Protein AF-A0A6G0XJC6-F1 (afdb_monomer)

Radius of gyration: 29.3 Å; Cα contacts (8 Å, |Δi|>4): 357; chains: 1; bounding box: 67×57×89 Å

Organism: NCBI:txid100861

Secondary structure (DSSP, 8-state):
-HHHHHHHHHHHHHHTT-HHHHHHSS-SSGGG--HHHHHHHHHHHHHTT-HHHHHHHHHH--TTT--HHHHHHHHHHHHHHHHTS----HHHHHHHHHHHTT-HHHHHHHHHHHHTTT--HHHHHHHHHHHHHTT-HHHHHHHHHHTT-HHHHHHHHHHHHHTS-SS--PPPHHHHHHHHHHHHHS-HHHHHHHHHHHHHHHHHHHHTTGGG--HHHHHHHHHHHHHTT-HHHHHHT--SSGGG--GGGHHHHHHHHHHTT-HHHHHHHS-HHHHTSHHHHHHHHHHHHHHS-S-HHHHHHHHHHHHHH-TT-PPPHHHHHHHTSHHHHHHHHHH-TTS-HHHHTT-HHHHHHHHHHSPPPPPP-

Structure (mmCIF, N/CA/C/O backbone):
data_AF-A0A6G0XJC6-F1
#
_entry.id   AF-A0A6G0XJC6-F1
#
loop_
_atom_site.group_PDB
_atom_site.id
_atom_site.type_symbol
_atom_site.label_atom_id
_atom_site.label_alt_id
_atom_site.label_comp_id
_atom_site.label_asym_id
_atom_site.label_entity_id
_atom_site.label_seq_id
_atom_site.pdbx_PDB_ins_code
_atom_site.Cartn_x
_atom_site.Cartn_y
_atom_site.Cartn_z
_atom_site.occupancy
_atom_site.B_iso_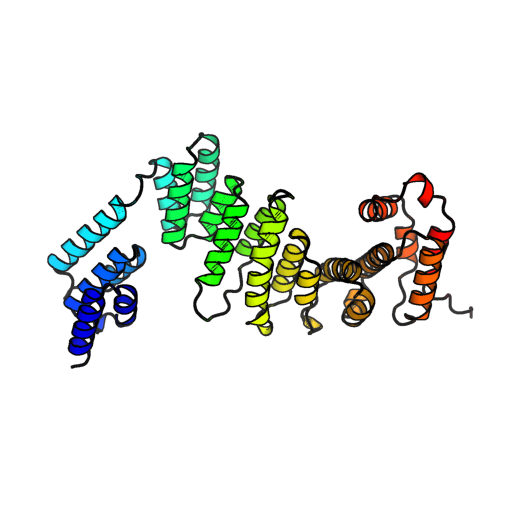or_equiv
_atom_site.auth_seq_id
_atom_site.auth_comp_id
_atom_site.auth_asym_id
_atom_site.auth_atom_id
_atom_site.pdbx_PDB_model_num
ATOM 1 N N . MET A 1 1 ? 22.822 -34.581 -29.127 1.00 47.88 1 MET A N 1
ATOM 2 C CA . MET A 1 1 ? 21.493 -34.876 -29.719 1.00 47.88 1 MET A CA 1
ATOM 3 C C . MET A 1 1 ? 20.376 -33.979 -29.163 1.00 47.88 1 MET A C 1
ATOM 5 O O . MET A 1 1 ? 19.501 -33.598 -29.925 1.00 47.88 1 MET A O 1
ATOM 9 N N . PHE A 1 2 ? 20.400 -33.594 -27.878 1.00 56.50 2 PHE A N 1
ATOM 10 C CA . PHE A 1 2 ? 19.395 -32.687 -27.290 1.00 56.50 2 PHE A CA 1
ATOM 11 C C . PHE A 1 2 ? 19.538 -31.209 -27.710 1.00 56.50 2 PHE A C 1
ATOM 13 O O . PHE A 1 2 ? 18.530 -30.554 -27.962 1.00 56.50 2 PHE A O 1
ATOM 20 N N . ALA A 1 3 ? 20.766 -30.698 -27.858 1.00 58.97 3 ALA A N 1
ATOM 21 C CA . ALA A 1 3 ? 21.016 -29.304 -28.249 1.00 58.97 3 ALA A CA 1
ATOM 22 C C . ALA A 1 3 ? 20.531 -28.965 -29.675 1.00 58.97 3 ALA A C 1
ATOM 24 O O . ALA A 1 3 ? 19.956 -27.905 -29.890 1.00 58.97 3 ALA A O 1
ATOM 25 N N . SER A 1 4 ? 20.673 -29.888 -30.637 1.00 60.28 4 SER A N 1
ATOM 26 C CA . SER A 1 4 ? 20.222 -29.679 -32.023 1.00 60.28 4 SER A CA 1
ATOM 27 C C . SER A 1 4 ? 18.696 -29.662 -32.162 1.00 60.28 4 SER A C 1
ATOM 29 O O . SER A 1 4 ? 18.163 -28.888 -32.947 1.00 60.28 4 SER A O 1
ATOM 31 N N . ARG A 1 5 ? 17.978 -30.468 -31.365 1.00 67.94 5 ARG A N 1
ATOM 32 C CA . ARG A 1 5 ? 16.504 -30.453 -31.325 1.00 67.94 5 ARG A CA 1
ATOM 33 C C . ARG A 1 5 ? 15.959 -29.178 -30.677 1.00 67.94 5 ARG A C 1
ATOM 35 O O . ARG A 1 5 ? 14.969 -28.644 -31.157 1.00 67.94 5 ARG A O 1
ATOM 42 N N . ARG A 1 6 ? 16.611 -28.670 -29.622 1.00 70.88 6 ARG A N 1
ATOM 43 C CA . ARG A 1 6 ? 16.241 -27.387 -28.995 1.00 70.88 6 ARG A CA 1
ATOM 44 C C . ARG A 1 6 ? 16.496 -26.195 -29.913 1.00 70.88 6 ARG A C 1
ATOM 46 O O . ARG A 1 6 ? 15.623 -25.348 -30.013 1.00 70.88 6 ARG A O 1
ATOM 53 N N . ALA A 1 7 ? 17.630 -26.156 -30.613 1.00 68.06 7 ALA A N 1
ATOM 54 C CA . ALA A 1 7 ? 17.910 -25.103 -31.590 1.00 68.06 7 ALA A CA 1
ATOM 55 C C . ALA A 1 7 ? 16.843 -25.057 -32.702 1.00 68.06 7 ALA A C 1
ATOM 57 O O . ALA A 1 7 ? 16.297 -23.995 -32.973 1.00 68.06 7 ALA A O 1
ATOM 58 N N . ALA A 1 8 ? 16.463 -26.217 -33.253 1.00 71.06 8 ALA A N 1
ATOM 59 C CA . ALA A 1 8 ? 15.393 -26.307 -34.249 1.00 71.06 8 ALA A CA 1
ATOM 60 C C . ALA A 1 8 ? 14.020 -25.860 -33.703 1.00 71.06 8 ALA A C 1
ATOM 62 O O . ALA A 1 8 ? 13.257 -25.200 -34.403 1.00 71.06 8 ALA A O 1
ATOM 63 N N . LEU A 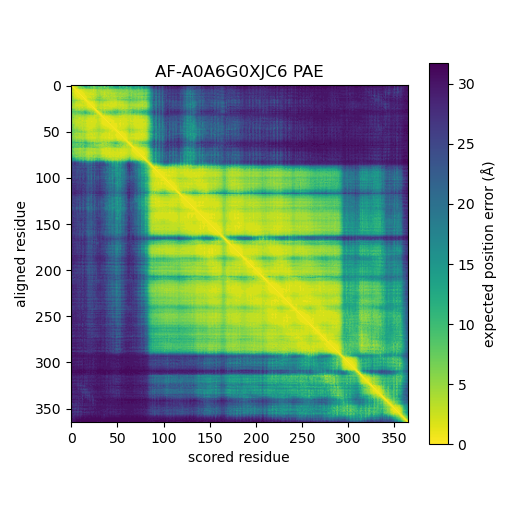1 9 ? 13.702 -26.180 -32.441 1.00 72.94 9 LEU A N 1
ATOM 64 C CA . LEU A 1 9 ? 12.482 -25.694 -31.782 1.00 72.94 9 LEU A CA 1
ATOM 65 C C . LEU A 1 9 ? 12.501 -24.173 -31.579 1.00 72.94 9 LEU A C 1
ATOM 67 O O . LEU A 1 9 ? 11.486 -23.525 -31.796 1.00 72.94 9 LEU A O 1
ATOM 71 N N . MET A 1 10 ? 13.646 -23.595 -31.211 1.00 76.94 10 MET A N 1
ATOM 72 C CA . MET A 1 10 ? 13.797 -22.143 -31.077 1.00 76.94 10 MET A CA 1
ATOM 73 C C . MET A 1 10 ? 13.644 -21.422 -32.423 1.00 76.94 10 MET A C 1
ATOM 75 O O . MET A 1 10 ? 13.021 -20.367 -32.476 1.00 76.94 10 MET A O 1
ATOM 79 N N . GLU A 1 11 ? 14.162 -21.992 -33.513 1.00 70.38 11 GLU A N 1
ATOM 80 C CA . GLU A 1 11 ? 13.952 -21.466 -34.869 1.00 70.38 11 GLU A CA 1
ATOM 81 C C . GLU A 1 11 ? 12.475 -21.513 -35.280 1.00 70.38 11 GLU A C 1
ATOM 83 O O . GLU A 1 11 ? 11.963 -20.530 -35.812 1.00 70.38 11 GLU A O 1
ATOM 88 N N . LEU A 1 12 ? 11.763 -22.602 -34.964 1.00 71.44 12 LEU A N 1
ATOM 89 C CA . LEU A 1 12 ? 10.315 -22.692 -35.179 1.00 71.44 12 LEU A CA 1
ATOM 90 C C . LEU A 1 12 ? 9.547 -21.650 -34.357 1.00 71.44 12 LEU A C 1
ATOM 92 O O . LEU A 1 12 ? 8.650 -21.011 -34.896 1.00 71.44 12 LEU A O 1
ATOM 96 N N . CYS A 1 13 ? 9.909 -21.444 -33.086 1.00 71.06 13 CYS A N 1
ATOM 97 C CA . CYS A 1 13 ? 9.303 -20.417 -32.233 1.00 71.06 13 CYS A CA 1
ATOM 98 C C . CYS A 1 13 ? 9.559 -18.993 -32.755 1.00 71.06 13 CYS A C 1
ATOM 100 O O . CYS A 1 13 ? 8.658 -18.158 -32.699 1.00 71.06 13 CYS A O 1
ATOM 102 N N . ASN A 1 14 ? 10.747 -18.725 -33.308 1.00 67.94 14 ASN A N 1
ATOM 103 C CA . ASN A 1 14 ? 11.036 -17.465 -33.997 1.00 67.94 14 ASN A CA 1
ATOM 104 C C . ASN A 1 14 ? 10.196 -17.305 -35.274 1.00 67.94 14 ASN A C 1
ATOM 106 O O . ASN A 1 14 ? 9.707 -16.216 -35.536 1.00 67.94 14 ASN A O 1
ATOM 110 N N . ALA A 1 15 ? 9.987 -18.375 -36.050 1.00 71.62 15 ALA A N 1
ATOM 111 C CA . ALA A 1 15 ? 9.210 -18.326 -37.293 1.00 71.62 15 ALA A CA 1
ATOM 112 C C . ALA A 1 15 ? 7.703 -18.068 -37.085 1.00 71.62 15 ALA A C 1
ATOM 114 O O . ALA A 1 15 ? 7.022 -17.664 -38.024 1.00 71.62 15 ALA A O 1
ATOM 115 N N . ILE A 1 16 ? 7.183 -18.309 -35.877 1.00 75.00 16 ILE A N 1
ATOM 116 C CA . ILE A 1 16 ? 5.786 -18.036 -35.495 1.00 75.00 16 ILE A CA 1
ATOM 117 C C . ILE A 1 16 ? 5.639 -16.782 -34.614 1.00 75.00 16 ILE A C 1
ATOM 119 O O . ILE A 1 16 ? 4.611 -16.633 -33.956 1.00 75.00 16 ILE A O 1
ATOM 123 N N . ASP A 1 17 ? 6.662 -15.920 -34.557 1.00 73.31 17 ASP A N 1
ATOM 124 C CA . ASP A 1 17 ? 6.694 -14.692 -33.746 1.00 73.31 17 ASP A CA 1
ATOM 125 C C . ASP A 1 17 ? 6.375 -14.914 -32.252 1.00 73.31 17 ASP A C 1
ATOM 127 O O . ASP A 1 17 ? 5.654 -14.145 -31.613 1.00 73.31 17 ASP A O 1
ATOM 131 N N . ARG A 1 18 ? 6.940 -15.971 -31.652 1.00 72.12 18 ARG A N 1
ATOM 132 C CA . ARG A 1 18 ? 6.828 -16.264 -30.209 1.00 72.12 18 ARG A CA 1
ATOM 133 C C . ARG A 1 18 ? 8.178 -16.176 -29.489 1.00 72.12 18 ARG A C 1
ATOM 135 O O . ARG A 1 18 ? 8.714 -17.199 -29.048 1.00 72.12 18 ARG A O 1
ATOM 142 N N . PRO A 1 19 ? 8.755 -14.965 -29.350 1.00 78.38 19 PRO A N 1
ATOM 143 C CA . PRO A 1 19 ? 10.061 -14.766 -28.717 1.00 78.38 19 PRO A CA 1
ATOM 144 C C . PRO A 1 19 ? 10.062 -15.079 -27.209 1.00 78.38 19 PRO A C 1
ATOM 146 O O . PRO A 1 19 ? 11.109 -15.358 -26.630 1.00 78.38 19 PRO A O 1
ATOM 149 N N . ASP A 1 20 ? 8.898 -15.086 -26.559 1.00 69.88 20 ASP A N 1
ATOM 150 C CA . ASP A 1 20 ? 8.720 -15.516 -25.169 1.00 69.88 20 ASP A CA 1
ATOM 151 C C . ASP A 1 20 ? 9.134 -16.981 -24.971 1.00 69.88 20 ASP A C 1
ATOM 153 O O . ASP A 1 20 ? 9.969 -17.282 -24.115 1.00 69.88 20 ASP A O 1
ATOM 157 N N . LEU A 1 21 ? 8.653 -17.869 -25.845 1.00 74.56 21 LEU A N 1
ATOM 158 C CA . LEU A 1 21 ? 8.953 -19.303 -25.805 1.00 74.56 21 LEU A CA 1
ATOM 159 C C . LEU A 1 21 ? 10.424 -19.594 -26.122 1.00 74.56 21 LEU A C 1
ATOM 161 O O . LEU A 1 21 ? 11.020 -20.521 -25.576 1.00 74.56 21 LEU A O 1
ATOM 165 N N . VAL A 1 22 ? 11.046 -18.773 -26.970 1.00 82.50 22 VAL A N 1
ATOM 166 C CA . VAL A 1 22 ? 12.475 -18.886 -27.296 1.00 82.50 22 VAL A CA 1
ATOM 167 C C . VAL A 1 22 ? 13.339 -18.668 -26.051 1.00 82.50 22 VAL A C 1
ATOM 169 O O . VAL A 1 22 ? 14.309 -19.399 -25.843 1.00 82.50 22 VAL A O 1
ATOM 172 N N . LEU A 1 23 ? 12.980 -17.708 -25.191 1.00 79.62 23 LEU A N 1
ATOM 173 C CA . LEU A 1 23 ? 13.706 -17.454 -23.943 1.00 79.62 23 LEU A CA 1
ATOM 174 C C . LEU A 1 23 ? 13.500 -18.556 -22.895 1.00 79.62 23 LEU A C 1
ATOM 176 O O . LEU A 1 23 ? 14.425 -18.817 -22.124 1.00 79.62 23 LEU A O 1
ATOM 180 N N . GLU A 1 24 ? 12.336 -19.210 -22.875 1.00 79.50 24 GLU A N 1
ATOM 181 C CA . GLU A 1 24 ? 12.050 -20.356 -21.995 1.00 79.50 24 GLU A CA 1
ATOM 182 C C . GLU A 1 24 ? 12.795 -21.628 -22.419 1.00 79.50 24 GLU A C 1
ATOM 184 O O . GLU A 1 24 ? 13.226 -22.419 -21.580 1.00 79.50 24 GLU A O 1
ATOM 189 N N . LEU A 1 25 ? 12.994 -21.812 -23.726 1.00 80.25 25 LEU A N 1
ATOM 190 C CA . LEU A 1 25 ? 13.746 -22.935 -24.291 1.00 80.25 25 LEU A CA 1
ATOM 191 C C . LEU A 1 25 ? 15.266 -22.797 -24.114 1.00 80.25 25 LEU A C 1
ATOM 193 O O . LEU A 1 25 ? 16.001 -23.775 -24.317 1.00 80.25 25 LEU A O 1
ATOM 197 N N . LEU A 1 26 ? 15.745 -21.608 -23.730 1.00 81.38 26 LEU A N 1
ATOM 198 C CA . LEU A 1 26 ? 17.158 -21.347 -23.485 1.00 81.38 26 LEU A CA 1
ATOM 199 C C . LEU A 1 26 ? 17.622 -22.092 -22.212 1.00 81.38 26 LEU A C 1
ATOM 201 O O . LEU A 1 26 ? 17.083 -21.855 -21.129 1.00 81.38 26 LEU A O 1
ATOM 205 N N . PRO A 1 27 ? 18.633 -22.981 -22.290 1.00 77.75 27 PRO A N 1
ATOM 206 C CA . PRO A 1 27 ? 19.101 -23.732 -21.130 1.00 77.75 27 PRO A CA 1
ATOM 207 C C . PRO A 1 27 ? 19.607 -22.808 -20.022 1.00 77.75 27 PRO A C 1
ATOM 209 O O . PRO A 1 27 ? 20.349 -21.864 -20.284 1.00 77.75 27 PRO A O 1
ATOM 212 N N . SER A 1 28 ? 19.288 -23.126 -18.768 1.00 73.62 28 SER A N 1
ATOM 213 C CA . SER A 1 28 ? 19.764 -22.358 -17.610 1.00 73.62 28 SER A CA 1
ATOM 214 C C . SER A 1 28 ? 21.287 -22.436 -17.421 1.00 73.62 28 SER A C 1
ATOM 216 O O . SER A 1 28 ? 21.870 -21.545 -16.810 1.00 73.62 28 SER A O 1
ATOM 218 N N . ALA A 1 29 ? 21.930 -23.488 -17.945 1.00 72.44 29 ALA A N 1
ATOM 219 C CA . ALA A 1 29 ? 23.376 -23.684 -17.908 1.00 72.44 29 ALA A CA 1
ATOM 220 C C . ALA A 1 29 ? 24.032 -23.236 -19.236 1.00 72.44 29 ALA A C 1
ATOM 222 O O . ALA A 1 29 ? 23.753 -23.840 -20.276 1.00 72.44 29 ALA A O 1
ATOM 223 N N . PRO A 1 30 ? 24.947 -22.244 -19.224 1.00 67.00 30 PRO A N 1
ATOM 224 C CA . PRO A 1 30 ? 25.598 -21.724 -20.438 1.00 67.00 30 PRO A CA 1
ATOM 225 C C . PRO A 1 30 ? 26.510 -22.725 -21.160 1.00 67.00 30 PRO A C 1
ATOM 227 O O . PRO A 1 30 ? 26.826 -22.556 -22.334 1.00 67.00 30 PRO A O 1
ATOM 230 N N . ILE A 1 31 ? 26.937 -23.783 -20.463 1.00 66.94 31 ILE A N 1
ATOM 231 C CA . ILE A 1 31 ? 27.793 -24.852 -21.004 1.00 66.94 31 ILE A CA 1
ATOM 232 C C . ILE A 1 31 ? 27.087 -25.627 -22.131 1.00 66.94 31 ILE A C 1
ATOM 234 O O . ILE A 1 31 ? 27.753 -26.143 -23.026 1.00 66.94 31 ILE A O 1
ATOM 238 N N . ASP A 1 32 ? 25.751 -25.652 -22.129 1.00 73.31 32 ASP A N 1
ATOM 239 C CA . ASP A 1 32 ? 24.940 -26.368 -23.119 1.00 73.31 32 ASP A CA 1
ATOM 240 C C . ASP A 1 32 ? 24.557 -25.505 -24.331 1.00 73.31 32 ASP A C 1
ATOM 242 O O . ASP A 1 32 ? 23.768 -25.928 -25.184 1.00 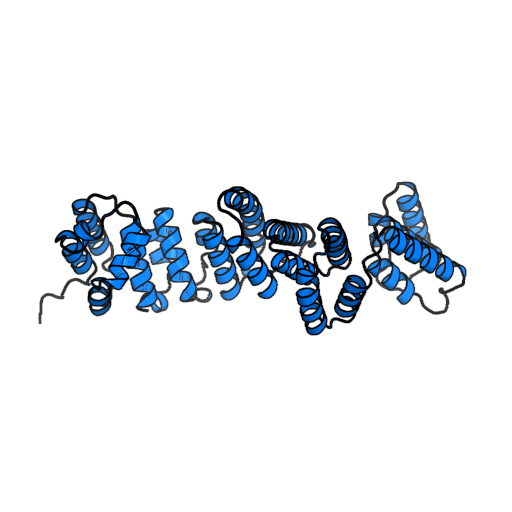73.31 32 ASP A O 1
ATOM 246 N N . TRP A 1 33 ? 25.053 -24.268 -24.400 1.00 81.31 33 TRP A N 1
ATOM 247 C CA . TRP A 1 33 ? 24.650 -23.326 -25.433 1.00 81.31 33 TRP A CA 1
ATOM 248 C C . TRP A 1 33 ? 25.387 -23.586 -26.740 1.00 81.31 33 TRP A C 1
ATOM 250 O O . TRP A 1 33 ? 26.589 -23.844 -26.785 1.00 81.31 33 TRP A O 1
ATOM 260 N N . THR A 1 34 ? 24.644 -23.470 -27.835 1.00 83.50 34 THR A N 1
ATOM 261 C CA . THR A 1 34 ? 25.203 -23.436 -29.186 1.00 83.50 34 THR A CA 1
ATOM 262 C C . THR A 1 34 ? 25.054 -22.030 -29.754 1.00 83.50 34 THR A C 1
ATOM 264 O O . THR A 1 34 ? 24.178 -21.273 -29.331 1.00 83.50 34 THR A O 1
ATOM 267 N N . LYS A 1 35 ? 25.891 -21.668 -30.731 1.00 81.94 35 LYS A N 1
ATOM 268 C CA . LYS A 1 35 ? 25.842 -20.348 -31.379 1.00 81.94 35 LYS A CA 1
ATOM 269 C C . LYS A 1 35 ? 24.442 -19.988 -31.926 1.00 81.94 35 LYS A C 1
ATOM 271 O O . LYS A 1 35 ? 23.987 -18.884 -31.634 1.00 81.94 35 LYS A O 1
ATOM 276 N N . PRO A 1 36 ? 23.706 -20.891 -32.609 1.00 83.94 36 PRO A N 1
ATOM 277 C CA . PRO A 1 36 ? 22.334 -20.608 -33.044 1.00 83.94 36 PRO A CA 1
ATOM 278 C C . PRO A 1 36 ? 21.373 -20.326 -31.885 1.00 83.94 36 PRO A C 1
ATOM 280 O O . PRO A 1 36 ? 20.549 -19.424 -31.976 1.00 83.94 36 PRO A O 1
ATOM 283 N N . MET A 1 37 ? 21.507 -21.042 -30.764 1.00 84.56 37 MET A N 1
ATOM 284 C CA . MET A 1 37 ? 20.668 -20.817 -29.580 1.00 84.56 37 MET A CA 1
ATOM 285 C C . MET A 1 37 ? 20.959 -19.462 -28.930 1.00 84.56 37 MET A C 1
ATOM 287 O O . MET A 1 37 ? 20.036 -18.770 -28.516 1.00 84.56 37 MET A O 1
ATOM 291 N N . ALA A 1 38 ? 22.231 -19.064 -28.870 1.00 84.50 38 ALA A N 1
ATOM 292 C CA . ALA A 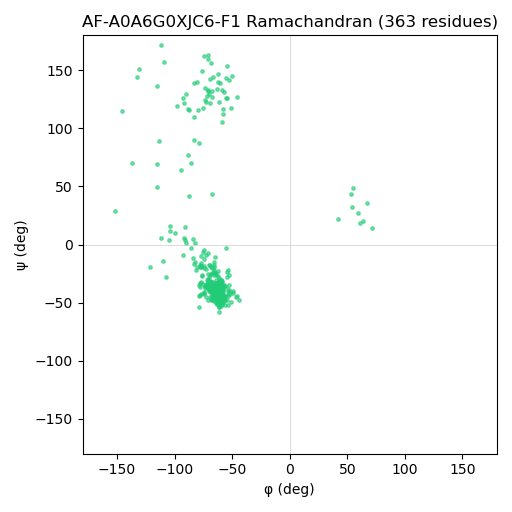1 38 ? 22.625 -17.759 -28.352 1.00 84.50 38 ALA A CA 1
ATOM 293 C C . ALA A 1 38 ? 22.071 -16.617 -29.217 1.00 84.50 38 ALA A C 1
ATOM 295 O O . ALA A 1 38 ? 21.483 -15.684 -28.679 1.00 84.50 38 ALA A O 1
ATOM 296 N N . LEU A 1 39 ? 22.193 -16.719 -30.546 1.00 85.81 39 LEU A N 1
ATOM 297 C CA . LEU A 1 39 ? 21.624 -15.749 -31.488 1.00 85.81 39 LEU A CA 1
ATOM 298 C C . LEU A 1 39 ? 20.096 -15.695 -31.393 1.00 85.81 39 LEU A C 1
ATOM 300 O O . LEU A 1 39 ? 19.536 -14.616 -31.248 1.00 85.81 39 LEU A O 1
ATOM 304 N N . ALA A 1 40 ? 19.417 -16.844 -31.369 1.00 84.44 40 ALA A N 1
ATOM 305 C CA . ALA A 1 40 ? 17.968 -16.896 -31.195 1.00 84.44 40 ALA A CA 1
ATOM 306 C C . ALA A 1 40 ? 17.520 -16.277 -29.858 1.00 84.44 40 ALA A C 1
ATOM 308 O O . ALA A 1 40 ? 16.551 -15.525 -29.828 1.00 84.44 40 ALA A O 1
ATOM 309 N N . GLY A 1 41 ? 18.248 -16.534 -28.766 1.00 85.75 41 GLY A N 1
ATOM 310 C CA . GLY A 1 41 ? 17.992 -15.923 -27.463 1.00 85.75 41 GLY A CA 1
ATOM 311 C C . GLY A 1 41 ? 18.227 -14.409 -27.445 1.00 85.75 41 GLY A C 1
ATOM 312 O O . GLY A 1 41 ? 17.436 -13.683 -26.847 1.00 85.75 41 GLY A O 1
ATOM 313 N N . MET A 1 42 ? 19.277 -13.918 -28.114 1.00 85.44 42 MET A N 1
ATOM 314 C CA . MET A 1 42 ? 19.550 -12.481 -28.245 1.00 85.44 42 MET A CA 1
ATOM 315 C C . MET A 1 42 ? 18.486 -11.781 -29.097 1.00 85.44 42 MET A C 1
ATOM 317 O O . MET A 1 42 ? 17.966 -10.752 -28.670 1.00 85.44 42 MET A O 1
ATOM 321 N N . ASN A 1 43 ? 18.089 -12.373 -30.227 1.00 86.12 43 ASN A N 1
ATOM 322 C CA . ASN A 1 43 ? 17.011 -11.866 -31.080 1.00 86.12 43 ASN A CA 1
ATOM 323 C C . ASN A 1 43 ? 15.684 -11.807 -30.316 1.00 86.12 43 ASN A C 1
ATOM 325 O O . ASN A 1 43 ? 14.991 -10.795 -30.353 1.00 86.12 43 ASN A O 1
ATOM 329 N N . ALA A 1 44 ? 15.351 -12.862 -29.569 1.00 83.88 44 ALA A N 1
ATOM 330 C CA . ALA A 1 44 ? 14.145 -12.913 -28.753 1.00 83.88 44 ALA A CA 1
ATOM 331 C C . ALA A 1 44 ? 14.168 -11.889 -27.607 1.00 83.88 44 ALA A C 1
ATOM 333 O O . ALA A 1 44 ? 13.167 -11.223 -27.345 1.00 83.88 44 ALA A O 1
ATOM 334 N N . ALA A 1 45 ? 15.315 -11.714 -26.941 1.00 81.56 45 ALA A N 1
ATOM 335 C CA . ALA A 1 45 ? 15.486 -10.678 -25.926 1.00 81.56 45 ALA A CA 1
ATOM 336 C C . ALA A 1 45 ? 15.338 -9.269 -26.520 1.00 81.56 45 ALA A C 1
ATOM 338 O O . ALA A 1 45 ? 14.713 -8.416 -25.892 1.00 81.56 45 ALA A O 1
ATOM 339 N N . ALA A 1 46 ? 15.865 -9.036 -27.725 1.00 81.69 46 ALA A N 1
ATOM 340 C CA . ALA A 1 46 ? 15.742 -7.771 -28.438 1.00 81.69 46 ALA A CA 1
ATOM 341 C C . ALA A 1 46 ? 14.299 -7.490 -28.881 1.00 81.69 46 ALA A C 1
ATOM 343 O O . ALA A 1 46 ? 13.781 -6.412 -28.606 1.00 81.69 46 ALA A O 1
ATOM 344 N N . ALA A 1 47 ? 13.621 -8.475 -29.474 1.00 79.19 47 ALA A N 1
ATOM 345 C CA . ALA A 1 47 ? 12.219 -8.370 -29.881 1.00 79.19 47 ALA A CA 1
ATOM 346 C C . ALA A 1 47 ? 11.279 -8.078 -28.696 1.00 79.19 47 ALA A C 1
ATOM 348 O O . ALA A 1 47 ? 10.284 -7.378 -28.849 1.00 79.19 47 ALA A O 1
ATOM 349 N N . LEU A 1 48 ? 11.616 -8.578 -27.502 1.00 75.06 48 LEU A N 1
ATOM 350 C CA . LEU A 1 48 ? 10.867 -8.346 -26.263 1.00 75.06 48 LEU A CA 1
ATOM 351 C C . LEU A 1 48 ? 11.318 -7.109 -25.468 1.00 75.06 48 LEU A C 1
ATOM 353 O O . LEU A 1 48 ? 10.809 -6.886 -24.370 1.00 75.06 48 LEU A O 1
ATOM 357 N N . GLY A 1 49 ? 12.300 -6.339 -25.942 1.00 72.25 49 GLY A N 1
ATOM 358 C CA . GLY A 1 49 ? 12.793 -5.163 -25.217 1.00 72.25 49 GLY A CA 1
ATOM 359 C C . GLY A 1 49 ? 13.612 -5.464 -23.949 1.00 72.25 49 GLY A C 1
ATOM 360 O O . GLY A 1 49 ? 13.840 -4.574 -23.132 1.00 72.25 49 GLY A O 1
ATOM 361 N N . LYS A 1 50 ? 14.066 -6.706 -23.735 1.00 77.75 50 LYS A N 1
ATOM 362 C CA . LYS A 1 50 ? 14.712 -7.156 -22.487 1.00 77.75 50 LYS A CA 1
ATOM 363 C C . LYS A 1 50 ? 16.230 -6.932 -22.503 1.00 77.75 50 LYS A C 1
ATOM 365 O O . LYS A 1 50 ? 17.005 -7.883 -22.642 1.00 77.75 50 LYS A O 1
ATOM 370 N N . GLN A 1 51 ? 16.673 -5.689 -22.297 1.00 76.06 51 GLN A N 1
ATOM 371 C CA . GLN A 1 51 ? 18.098 -5.306 -22.327 1.00 76.06 51 GLN A CA 1
ATOM 372 C C . GLN A 1 51 ? 18.964 -6.089 -21.323 1.00 76.06 51 GLN A C 1
ATOM 374 O O . GLN A 1 51 ? 20.027 -6.602 -21.682 1.00 76.06 51 GLN A O 1
ATOM 379 N N . ARG A 1 52 ? 18.500 -6.242 -20.077 1.00 73.50 52 ARG A N 1
ATOM 380 C CA . ARG A 1 52 ? 19.205 -7.029 -19.054 1.00 73.50 52 ARG A CA 1
ATOM 381 C C . ARG A 1 52 ? 19.403 -8.479 -19.494 1.00 73.50 52 ARG A C 1
ATOM 383 O O . ARG A 1 52 ? 20.492 -9.028 -19.351 1.00 73.50 52 ARG A O 1
ATOM 390 N N . ARG A 1 53 ? 18.374 -9.079 -20.097 1.00 77.25 53 ARG A N 1
ATOM 391 C CA . ARG A 1 53 ? 18.429 -10.460 -20.580 1.00 77.25 53 ARG A CA 1
ATOM 392 C C . ARG A 1 53 ? 19.381 -10.612 -21.764 1.00 77.25 53 ARG A C 1
ATOM 394 O O . ARG A 1 53 ? 20.146 -11.569 -21.794 1.00 77.25 53 ARG A O 1
ATOM 401 N N . LEU A 1 54 ? 19.391 -9.649 -22.686 1.00 81.94 54 LEU A N 1
ATOM 402 C CA . LEU A 1 54 ? 20.366 -9.579 -23.779 1.00 81.94 54 LEU A CA 1
ATOM 403 C C . LEU A 1 54 ? 21.809 -9.553 -23.235 1.00 81.94 54 LEU A C 1
ATOM 405 O O . LEU A 1 54 ? 22.672 -10.290 -23.712 1.00 81.94 54 LEU A O 1
ATOM 409 N N . GLN A 1 55 ? 22.061 -8.758 -22.190 1.00 78.62 55 GLN A N 1
ATOM 410 C CA . GLN A 1 55 ? 23.376 -8.642 -21.555 1.00 78.62 55 GLN A CA 1
ATOM 411 C C . GLN A 1 55 ? 23.773 -9.896 -20.757 1.00 78.62 55 GLN A C 1
ATOM 413 O O . GLN A 1 55 ? 24.933 -10.308 -20.794 1.00 78.62 55 GLN A O 1
ATOM 418 N N . GLU A 1 56 ? 22.828 -10.540 -20.071 1.00 79.62 56 GLU A N 1
ATOM 419 C CA . GLU A 1 56 ? 23.028 -11.833 -19.401 1.00 79.62 56 GLU A CA 1
ATOM 420 C C . GLU A 1 56 ? 23.386 -12.936 -20.403 1.00 79.62 56 GLU A C 1
ATOM 422 O O . GLU A 1 56 ? 24.315 -13.708 -20.167 1.00 79.62 56 GLU A O 1
ATOM 427 N N . ILE A 1 57 ? 22.699 -12.983 -21.548 1.00 84.38 57 ILE A N 1
ATOM 428 C CA . ILE A 1 57 ? 22.986 -13.950 -22.612 1.00 84.38 57 ILE A CA 1
ATOM 429 C C . ILE A 1 57 ? 24.396 -13.715 -23.157 1.00 84.38 57 ILE A C 1
ATOM 431 O O . ILE A 1 57 ? 25.212 -14.628 -23.148 1.00 84.38 57 ILE A O 1
ATOM 435 N N . TYR A 1 58 ? 24.746 -12.486 -23.534 1.00 82.06 58 TYR A N 1
ATOM 436 C CA . TYR A 1 58 ? 26.089 -12.201 -24.045 1.00 82.06 58 TYR A CA 1
ATOM 437 C C . TYR A 1 58 ? 27.202 -12.476 -23.012 1.00 82.06 58 TYR A C 1
ATOM 439 O O . TYR A 1 58 ? 28.226 -13.088 -23.327 1.00 82.06 58 TYR A O 1
ATOM 447 N N . SER A 1 59 ? 27.000 -12.080 -21.751 1.00 80.75 59 SER A N 1
ATOM 448 C CA . SER A 1 59 ? 28.001 -12.246 -20.685 1.00 80.75 59 SER A CA 1
ATOM 449 C C . SER A 1 59 ? 28.205 -13.697 -20.239 1.00 80.75 59 SER A C 1
ATOM 451 O O . SER A 1 59 ? 29.297 -14.042 -19.786 1.00 80.75 59 SER A O 1
ATOM 453 N N . SER A 1 60 ? 27.206 -14.561 -20.411 1.00 80.38 60 SER A N 1
ATOM 454 C CA . SER A 1 60 ? 27.294 -15.983 -20.060 1.00 80.38 60 SER A CA 1
ATOM 455 C C . SER A 1 60 ? 27.942 -16.854 -21.144 1.00 80.38 60 SER A C 1
ATOM 457 O O . SER A 1 60 ? 28.333 -17.988 -20.862 1.00 80.38 60 SER A O 1
ATOM 459 N N . LEU A 1 61 ? 28.146 -16.325 -22.356 1.00 80.44 61 LEU A N 1
ATOM 460 C CA . LEU A 1 61 ? 28.899 -17.013 -23.406 1.00 80.44 61 LEU A CA 1
ATOM 461 C C . LEU A 1 61 ? 30.381 -17.125 -23.035 1.00 80.44 61 LEU A C 1
ATOM 463 O O . LEU A 1 61 ? 31.040 -16.119 -22.764 1.00 80.44 61 LEU A O 1
ATOM 467 N N . GLY A 1 62 ? 30.921 -18.344 -23.078 1.00 71.75 62 GLY A N 1
ATOM 468 C CA . GLY A 1 62 ? 32.361 -18.581 -22.959 1.00 71.75 62 GLY A CA 1
ATOM 469 C C . GLY A 1 62 ? 33.133 -18.126 -24.205 1.00 71.75 62 GLY A C 1
ATOM 470 O O . GLY A 1 62 ? 32.562 -17.987 -25.287 1.00 71.75 62 GLY A O 1
ATOM 471 N N . HIS A 1 63 ? 34.456 -17.970 -24.080 1.00 68.88 63 HIS A N 1
ATOM 472 C CA . HIS A 1 63 ? 35.348 -17.492 -25.155 1.00 68.88 63 HIS A CA 1
ATOM 473 C C . HIS A 1 63 ? 35.245 -18.264 -26.483 1.00 68.88 63 HIS A C 1
ATOM 475 O O . HIS A 1 63 ? 35.604 -17.733 -27.522 1.00 68.88 63 HIS A O 1
ATOM 481 N N . ARG A 1 64 ? 34.749 -19.508 -26.470 1.00 67.56 64 ARG A N 1
ATOM 482 C CA . ARG A 1 64 ? 34.574 -20.337 -27.677 1.00 67.56 64 ARG A CA 1
ATOM 483 C C . ARG A 1 64 ? 33.362 -19.957 -28.536 1.00 67.56 64 ARG A C 1
ATOM 485 O O . ARG A 1 64 ? 33.304 -20.377 -29.683 1.00 67.56 64 ARG A O 1
ATOM 492 N N . LEU A 1 65 ? 32.385 -19.242 -27.975 1.00 71.19 65 LEU A N 1
ATOM 493 C CA . LEU A 1 65 ? 31.145 -18.848 -28.661 1.00 71.19 65 LEU A CA 1
ATOM 494 C C . LEU A 1 65 ? 31.077 -17.344 -28.951 1.00 71.19 65 LEU A C 1
ATOM 496 O O . LEU A 1 65 ? 30.229 -16.922 -29.729 1.00 71.19 65 LEU A O 1
ATOM 500 N N . ARG A 1 66 ? 31.942 -16.540 -28.321 1.00 74.31 66 ARG A N 1
ATOM 501 C CA . ARG A 1 66 ? 32.059 -15.106 -28.596 1.00 74.31 66 ARG A CA 1
ATOM 502 C C . ARG A 1 66 ? 32.957 -14.896 -29.806 1.00 74.31 66 ARG A C 1
ATOM 504 O O . ARG A 1 66 ? 34.172 -14.808 -29.665 1.00 74.31 66 ARG A O 1
ATOM 511 N N . ASP A 1 67 ? 32.336 -14.872 -30.972 1.00 80.06 67 ASP A N 1
ATOM 512 C CA . ASP A 1 67 ? 32.957 -14.456 -32.222 1.00 80.06 67 ASP A CA 1
ATOM 513 C C . ASP A 1 67 ? 32.347 -13.141 -32.722 1.00 80.06 67 ASP A C 1
ATOM 515 O O . ASP A 1 67 ? 31.336 -12.668 -32.192 1.00 80.06 67 ASP A O 1
ATOM 519 N N . ASP A 1 68 ? 32.956 -12.574 -33.761 1.00 77.75 68 ASP A N 1
ATOM 520 C CA . ASP A 1 68 ? 32.582 -11.277 -34.332 1.00 77.75 68 ASP A CA 1
ATOM 521 C C . ASP A 1 68 ? 31.097 -11.202 -34.724 1.00 77.75 68 ASP A C 1
ATOM 523 O O . ASP A 1 68 ? 30.496 -10.133 -34.690 1.00 77.75 68 ASP A O 1
ATOM 527 N N . GLN A 1 69 ? 30.469 -12.335 -35.065 1.00 81.31 69 GLN A N 1
ATOM 528 C CA . GLN A 1 69 ? 29.054 -12.381 -35.436 1.00 81.31 69 GLN A CA 1
ATOM 529 C C . GLN A 1 69 ? 28.133 -12.241 -34.218 1.00 81.31 69 GLN A C 1
ATOM 531 O O . GLN A 1 69 ? 27.130 -11.532 -34.282 1.00 81.31 69 GLN A O 1
ATOM 536 N N . ILE A 1 70 ? 28.453 -12.915 -33.112 1.00 84.50 70 ILE A N 1
ATOM 537 C CA . ILE A 1 70 ? 27.726 -12.756 -31.846 1.00 84.50 70 ILE A CA 1
ATOM 538 C C . ILE A 1 70 ? 27.939 -11.353 -31.273 1.00 84.50 70 ILE A C 1
ATOM 540 O O . ILE A 1 70 ? 26.994 -10.759 -30.754 1.00 84.50 70 ILE A O 1
ATOM 544 N N . GLU A 1 71 ? 29.153 -10.816 -31.379 1.00 79.69 71 GLU A N 1
ATOM 545 C CA . GLU A 1 71 ? 29.462 -9.459 -30.931 1.00 79.69 71 GLU A CA 1
ATOM 546 C C . GLU A 1 71 ? 28.733 -8.403 -31.772 1.00 79.69 71 GLU A C 1
ATOM 548 O O . GLU A 1 71 ? 28.099 -7.513 -31.205 1.00 79.69 71 GLU A O 1
ATOM 553 N N . ALA A 1 72 ? 28.719 -8.542 -33.101 1.00 77.50 72 ALA A N 1
ATOM 554 C CA . ALA A 1 72 ? 27.965 -7.662 -33.990 1.00 77.50 72 ALA A CA 1
ATOM 555 C C . ALA A 1 72 ? 26.458 -7.703 -33.699 1.00 77.50 72 ALA A C 1
ATOM 557 O O . ALA A 1 72 ? 25.853 -6.646 -33.540 1.00 77.50 72 ALA A O 1
ATOM 558 N N . ALA A 1 73 ? 25.869 -8.894 -33.542 1.00 80.81 73 ALA A N 1
ATOM 559 C CA . ALA A 1 73 ? 24.452 -9.037 -33.202 1.00 80.81 73 ALA A CA 1
ATOM 560 C C . ALA A 1 73 ? 24.129 -8.414 -31.834 1.00 80.81 73 ALA A C 1
ATOM 562 O O . ALA A 1 73 ? 23.148 -7.688 -31.684 1.00 80.81 73 ALA A O 1
ATOM 563 N N . PHE A 1 74 ? 24.979 -8.638 -30.827 1.00 81.19 74 PHE A N 1
ATOM 564 C CA . PHE A 1 74 ? 24.817 -8.015 -29.517 1.00 81.19 74 PHE A CA 1
ATOM 565 C C . PHE A 1 74 ? 24.865 -6.485 -29.603 1.00 81.19 74 PHE A C 1
ATOM 567 O O . PHE A 1 74 ? 24.012 -5.818 -29.018 1.00 81.19 74 PHE A O 1
ATOM 574 N N . LEU A 1 75 ? 25.834 -5.923 -30.333 1.00 76.44 75 LEU A N 1
ATOM 575 C CA . LEU A 1 75 ? 25.975 -4.478 -30.514 1.00 76.44 75 LEU A CA 1
ATOM 576 C C . LEU A 1 75 ? 24.807 -3.882 -31.308 1.00 76.44 75 LEU A C 1
ATOM 578 O O . LEU A 1 75 ? 24.277 -2.847 -30.907 1.00 76.44 75 LEU A O 1
ATOM 582 N N . GLU A 1 76 ? 24.364 -4.547 -32.373 1.00 80.19 76 GLU A N 1
ATOM 583 C CA . GLU A 1 76 ? 23.218 -4.142 -33.187 1.00 80.19 76 GLU A CA 1
ATOM 584 C C . GLU A 1 76 ? 21.937 -4.117 -32.350 1.00 80.19 76 GLU A C 1
ATOM 586 O O . GLU A 1 76 ? 21.298 -3.070 -32.233 1.00 80.19 76 GLU A O 1
ATOM 591 N N . HIS A 1 77 ? 21.604 -5.215 -31.669 1.00 81.69 77 HIS A N 1
ATOM 592 C CA . HIS A 1 77 ? 20.418 -5.279 -30.816 1.00 81.69 77 HIS A CA 1
ATOM 593 C C . HIS A 1 77 ? 20.493 -4.310 -29.643 1.00 81.69 77 HIS A C 1
ATOM 595 O O . HIS A 1 77 ? 19.505 -3.656 -29.321 1.00 81.69 77 HIS A O 1
ATOM 601 N N . ARG A 1 78 ? 21.669 -4.151 -29.031 1.00 75.31 78 ARG A N 1
ATOM 602 C CA . ARG A 1 78 ? 21.880 -3.153 -27.981 1.00 75.31 78 ARG A CA 1
ATOM 603 C C . ARG A 1 78 ? 21.641 -1.740 -28.508 1.00 75.31 78 ARG A C 1
ATOM 605 O O . ARG A 1 78 ? 20.964 -0.969 -27.837 1.00 75.31 78 ARG A O 1
ATOM 612 N N . SER A 1 79 ? 22.157 -1.409 -29.691 1.00 68.75 79 SER A N 1
ATOM 613 C CA . SER A 1 79 ? 21.972 -0.093 -30.311 1.00 68.75 79 SER A CA 1
ATOM 614 C C . SER A 1 79 ? 20.514 0.155 -30.712 1.00 68.75 79 SER A C 1
ATOM 616 O O . SER A 1 79 ? 19.989 1.234 -30.458 1.00 68.75 79 SER A O 1
ATOM 618 N N . SER A 1 80 ? 19.824 -0.866 -31.229 1.00 69.25 80 SER A N 1
ATOM 619 C CA . SER A 1 80 ? 18.404 -0.819 -31.584 1.00 69.25 80 SER A CA 1
ATOM 620 C C . SER A 1 80 ? 17.529 -0.580 -30.348 1.00 69.25 80 SER A C 1
ATOM 622 O O . SER A 1 80 ? 16.729 0.357 -30.321 1.00 69.25 80 SER A O 1
ATOM 624 N N . LEU A 1 81 ? 17.772 -1.330 -29.268 1.00 65.06 81 LEU A N 1
ATOM 625 C CA . LEU A 1 81 ? 17.096 -1.145 -27.982 1.00 65.06 81 LEU A CA 1
ATOM 626 C C . LEU A 1 81 ? 17.369 0.238 -27.374 1.00 65.06 81 LEU A C 1
ATOM 628 O O . LEU A 1 81 ? 16.455 0.860 -26.833 1.00 65.06 81 LEU A O 1
ATOM 632 N N . GLN A 1 82 ? 18.598 0.749 -27.507 1.00 57.59 82 GLN A N 1
ATOM 633 C CA . GLN A 1 82 ? 18.965 2.104 -27.086 1.00 57.59 82 GLN A CA 1
ATOM 634 C C . GLN A 1 82 ? 18.299 3.189 -27.948 1.00 57.59 82 GLN A C 1
ATOM 636 O O . GLN A 1 82 ? 17.912 4.224 -27.415 1.00 57.59 82 GLN A O 1
ATOM 641 N N . SER A 1 83 ? 18.120 2.948 -29.250 1.00 46.41 83 SER A N 1
ATOM 642 C CA . SER A 1 83 ? 17.524 3.897 -30.202 1.00 46.41 83 SER A CA 1
ATOM 643 C C . SER A 1 83 ? 15.995 3.995 -30.131 1.00 46.41 83 SER A C 1
ATOM 645 O O . SER A 1 83 ? 15.434 4.998 -30.563 1.00 46.41 83 SER A O 1
ATOM 647 N N . SER A 1 84 ? 15.315 2.995 -29.553 1.00 48.06 84 SER A N 1
ATOM 648 C CA . SER A 1 84 ? 13.859 3.044 -29.321 1.00 48.06 84 SER A CA 1
ATOM 649 C C . SER A 1 84 ? 13.454 3.919 -28.126 1.00 48.06 84 SER A C 1
ATOM 651 O O . SER A 1 84 ? 12.274 4.206 -27.933 1.00 48.06 84 SER A O 1
ATOM 653 N N . ARG A 1 85 ? 14.425 4.365 -27.318 1.00 52.97 85 ARG A N 1
ATOM 654 C CA . ARG A 1 85 ? 14.194 5.240 -26.168 1.00 52.97 85 ARG A CA 1
ATOM 655 C C . ARG A 1 85 ? 14.297 6.692 -26.626 1.00 52.97 85 ARG A C 1
ATOM 657 O O . ARG A 1 85 ? 15.284 7.081 -27.247 1.00 52.97 85 ARG A O 1
ATOM 664 N N . LEU A 1 86 ? 13.295 7.510 -26.292 1.00 52.44 86 LEU A N 1
ATOM 665 C CA . LEU A 1 86 ? 13.440 8.970 -26.322 1.00 52.44 86 LEU A CA 1
ATOM 666 C C . LEU A 1 86 ? 14.777 9.322 -25.646 1.00 52.44 86 LEU A C 1
ATOM 668 O O . LEU A 1 86 ? 14.996 8.855 -24.524 1.00 52.44 86 LEU A O 1
ATOM 672 N N . PRO A 1 87 ? 15.677 10.092 -26.288 1.00 58.66 87 PRO A N 1
ATOM 673 C CA . PRO A 1 87 ? 16.949 10.437 -25.676 1.00 58.66 87 PRO A CA 1
ATOM 674 C C . PRO A 1 87 ? 16.658 11.160 -24.366 1.00 58.66 87 PRO A C 1
ATOM 676 O O . PRO A 1 87 ? 16.087 12.256 -24.353 1.00 58.66 87 PRO A O 1
ATOM 679 N N . LEU A 1 88 ? 16.993 10.511 -23.250 1.00 63.22 88 LEU A N 1
ATOM 680 C CA . LEU A 1 88 ? 16.827 11.127 -21.948 1.00 63.22 88 LEU A CA 1
ATOM 681 C C . LEU A 1 88 ? 17.722 12.364 -21.895 1.00 63.22 88 LEU A C 1
ATOM 683 O O . LEU A 1 88 ? 18.861 12.324 -22.361 1.00 63.22 88 LEU A O 1
ATOM 687 N N . PRO A 1 89 ? 17.253 13.470 -21.302 1.00 72.06 89 PRO A N 1
ATOM 688 C CA . PRO A 1 89 ? 18.131 14.587 -21.023 1.00 72.06 89 PRO A CA 1
ATOM 689 C C . PRO A 1 89 ? 19.363 14.099 -20.241 1.00 72.06 89 PRO A C 1
ATOM 691 O O . PRO A 1 89 ? 19.190 13.317 -19.300 1.00 72.06 89 PRO A O 1
ATOM 694 N N . PRO A 1 90 ? 20.573 14.627 -20.512 1.00 72.69 90 PRO A N 1
ATOM 695 C CA . PRO A 1 90 ? 21.819 14.178 -19.870 1.00 72.69 90 PRO A CA 1
ATOM 696 C C . PRO A 1 90 ? 21.758 14.176 -18.334 1.00 72.69 90 PRO A C 1
ATOM 698 O O . PRO A 1 90 ? 22.442 13.428 -17.640 1.00 72.69 90 PRO A O 1
ATOM 701 N N . ARG A 1 91 ? 20.902 15.038 -17.774 1.00 76.06 91 ARG A N 1
ATOM 702 C CA . ARG A 1 91 ? 20.658 15.134 -16.334 1.00 76.06 91 ARG A CA 1
ATOM 703 C C . ARG A 1 91 ? 19.911 13.923 -15.768 1.00 76.06 91 ARG A C 1
ATOM 705 O O . ARG A 1 91 ? 20.266 13.493 -14.674 1.00 76.06 91 ARG A O 1
ATOM 712 N N . LEU A 1 92 ? 18.913 13.397 -16.484 1.00 81.62 92 LEU A N 1
ATOM 713 C CA . LEU A 1 92 ? 18.166 12.191 -16.104 1.00 81.62 92 LEU A CA 1
ATOM 714 C C . LEU A 1 92 ? 18.945 10.923 -16.430 1.00 81.62 92 LEU A C 1
ATOM 716 O O . LEU A 1 92 ? 18.925 9.992 -15.635 1.00 81.62 92 LEU A O 1
ATOM 720 N N . GLU A 1 93 ? 19.704 10.922 -17.524 1.00 78.75 93 GLU A N 1
ATOM 721 C CA . GLU A 1 93 ? 20.651 9.847 -17.823 1.00 78.75 93 GLU A CA 1
ATOM 722 C C . GLU A 1 93 ? 21.644 9.663 -16.670 1.00 78.75 93 GLU A C 1
ATOM 724 O O . GLU A 1 93 ? 21.815 8.563 -16.160 1.00 78.75 93 GLU A O 1
ATOM 729 N N . ALA A 1 94 ? 22.188 10.756 -16.133 1.00 77.06 94 ALA A N 1
ATOM 730 C CA . ALA A 1 94 ? 23.081 10.674 -14.986 1.00 77.06 94 ALA A CA 1
ATOM 731 C C . ALA A 1 94 ? 22.390 10.255 -13.670 1.00 77.06 94 ALA A C 1
ATOM 733 O O . ALA A 1 94 ? 23.084 9.889 -12.727 1.00 77.06 94 ALA A O 1
ATOM 734 N N . VAL A 1 95 ? 21.058 10.346 -13.555 1.00 86.75 95 VAL A N 1
ATOM 735 C CA . VAL A 1 95 ? 20.310 9.723 -12.444 1.00 86.75 95 VAL A CA 1
ATOM 736 C C . VAL A 1 95 ? 20.153 8.231 -12.714 1.00 86.75 95 VAL A C 1
ATOM 738 O O . VAL A 1 95 ? 20.394 7.426 -11.822 1.00 86.75 95 VAL A O 1
ATOM 741 N N . PHE A 1 96 ? 19.806 7.862 -13.945 1.00 82.94 96 PHE A N 1
ATOM 742 C CA . PHE A 1 96 ? 19.668 6.477 -14.372 1.00 82.94 96 PHE A CA 1
ATOM 743 C C . PHE A 1 96 ? 20.957 5.673 -14.163 1.00 82.94 96 PHE A C 1
ATOM 745 O O . PHE A 1 96 ? 20.906 4.582 -13.606 1.00 82.94 96 PHE A O 1
ATOM 752 N N . THR A 1 97 ? 22.119 6.233 -14.511 1.00 77.94 97 THR A N 1
ATOM 753 C CA . THR A 1 97 ? 23.424 5.597 -14.271 1.00 77.94 97 THR A CA 1
ATOM 754 C C . THR A 1 97 ? 23.648 5.306 -12.787 1.00 77.94 97 THR A C 1
ATOM 756 O O . THR A 1 97 ? 24.008 4.189 -12.436 1.00 77.94 97 THR A O 1
ATOM 759 N N 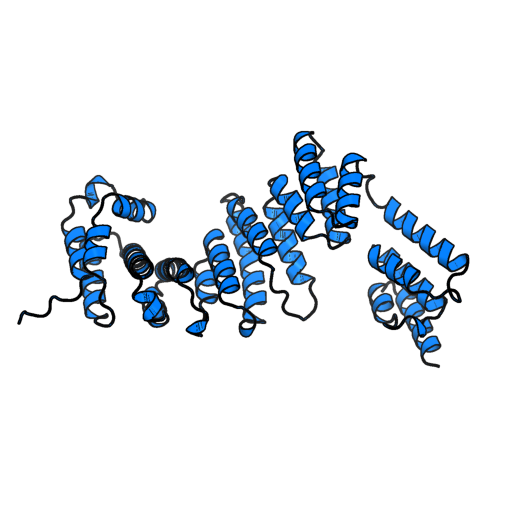. LEU A 1 98 ? 23.341 6.260 -11.897 1.00 83.44 98 LEU A N 1
ATOM 760 C CA . LEU A 1 98 ? 23.455 6.054 -10.446 1.00 83.44 98 LEU A CA 1
ATOM 761 C C . LEU A 1 98 ? 22.518 4.945 -9.946 1.00 83.44 98 LEU A C 1
ATOM 763 O O . LEU A 1 98 ? 22.892 4.160 -9.077 1.00 83.44 98 LEU A O 1
ATOM 767 N N . VAL A 1 99 ? 21.309 4.846 -10.511 1.00 85.31 99 VAL A N 1
ATOM 768 C CA . VAL A 1 99 ? 20.367 3.756 -10.210 1.00 85.31 99 VAL A CA 1
ATOM 769 C C . VAL A 1 99 ? 20.932 2.407 -10.666 1.00 85.31 99 VAL A C 1
ATOM 771 O O . VAL A 1 99 ? 20.892 1.443 -9.903 1.00 85.31 99 VAL A O 1
ATOM 774 N N . GLN A 1 100 ? 21.514 2.334 -11.867 1.00 80.12 100 GLN A N 1
ATOM 775 C CA . GLN A 1 100 ? 22.162 1.118 -12.374 1.00 80.12 100 GLN A CA 1
ATOM 776 C C . GLN A 1 100 ? 23.363 0.698 -11.511 1.00 80.12 100 GLN A C 1
ATOM 778 O O . GLN A 1 100 ? 23.556 -0.491 -11.254 1.00 80.12 100 GLN A O 1
ATOM 783 N N . GLU A 1 101 ? 24.121 1.669 -11.002 1.00 81.19 101 GLU A N 1
ATOM 784 C CA . GLU A 1 101 ? 25.225 1.475 -10.052 1.00 81.19 101 GLU A CA 1
ATOM 785 C C . GLU A 1 101 ? 24.752 1.154 -8.622 1.00 81.19 101 GLU A C 1
ATOM 787 O O . GLU A 1 101 ? 25.568 0.835 -7.756 1.00 81.19 101 GLU A O 1
ATOM 792 N N . ARG A 1 102 ? 23.435 1.176 -8.369 1.00 86.06 102 ARG A N 1
ATOM 793 C CA . ARG A 1 102 ? 22.789 0.983 -7.058 1.00 86.06 102 ARG A CA 1
ATOM 794 C C . ARG A 1 102 ? 23.127 2.055 -6.016 1.00 86.06 102 ARG A C 1
ATOM 796 O O . ARG A 1 102 ? 22.896 1.840 -4.825 1.00 86.06 102 ARG A O 1
ATOM 803 N N . ASP A 1 103 ? 23.598 3.226 -6.440 1.00 89.88 103 ASP A N 1
ATOM 804 C CA . ASP A 1 103 ? 23.730 4.403 -5.577 1.00 89.88 103 ASP A CA 1
ATOM 805 C C . ASP A 1 103 ? 22.408 5.190 -5.525 1.00 89.88 103 ASP A C 1
ATOM 807 O O . ASP A 1 103 ? 22.259 6.300 -6.052 1.00 89.88 103 ASP A O 1
ATOM 811 N N . TYR A 1 104 ? 21.413 4.595 -4.862 1.00 89.75 104 TYR A N 1
ATOM 812 C CA . TYR A 1 104 ? 20.074 5.177 -4.741 1.00 89.75 104 TYR A CA 1
ATOM 813 C C . TYR A 1 104 ? 20.066 6.492 -3.950 1.00 89.75 104 TYR A C 1
ATOM 815 O O . TYR A 1 104 ? 19.265 7.378 -4.240 1.00 89.75 104 TYR A O 1
ATOM 823 N N . THR A 1 105 ? 20.977 6.660 -2.987 1.00 90.81 105 THR A N 1
ATOM 824 C CA . THR A 1 105 ? 21.052 7.871 -2.156 1.00 90.81 105 THR A CA 1
ATOM 825 C C . THR A 1 105 ? 21.459 9.082 -2.992 1.00 90.81 105 THR A C 1
ATOM 827 O O . THR A 1 105 ? 20.831 10.146 -2.915 1.00 90.81 105 THR A O 1
ATOM 830 N N . SER A 1 106 ? 22.500 8.937 -3.816 1.00 90.81 106 SER A N 1
ATOM 831 C CA . SER A 1 106 ? 22.926 10.000 -4.727 1.00 90.81 106 SER A CA 1
ATOM 832 C C . SER A 1 106 ? 21.903 10.221 -5.839 1.00 90.81 106 SER A C 1
ATOM 834 O O . SER A 1 106 ? 21.609 11.377 -6.167 1.00 90.81 106 SER A O 1
ATOM 836 N N . ALA A 1 107 ? 21.305 9.144 -6.364 1.00 90.25 107 ALA A N 1
ATOM 837 C CA . ALA A 1 107 ? 20.250 9.222 -7.370 1.00 90.25 107 ALA A CA 1
ATOM 838 C C . ALA A 1 107 ? 19.042 10.033 -6.866 1.00 90.25 107 ALA A C 1
ATOM 840 O O . ALA A 1 107 ? 18.640 10.992 -7.524 1.00 90.25 107 ALA A O 1
ATOM 841 N N . GLN A 1 108 ? 18.522 9.739 -5.667 1.00 91.12 108 GLN A N 1
ATOM 842 C CA . GLN A 1 108 ? 17.408 10.477 -5.056 1.00 91.12 108 GLN A CA 1
ATOM 843 C C . GLN A 1 108 ? 17.754 11.951 -4.810 1.00 91.12 108 GLN A C 1
ATOM 845 O O . GLN A 1 108 ? 16.943 12.840 -5.081 1.00 91.12 108 GLN A O 1
ATOM 850 N N . ARG A 1 109 ? 18.969 12.249 -4.325 1.00 90.75 109 ARG A N 1
ATOM 851 C CA . ARG A 1 109 ? 19.408 13.636 -4.096 1.00 90.75 109 ARG A CA 1
ATOM 852 C C . ARG A 1 109 ? 19.406 14.439 -5.393 1.00 90.75 109 ARG A C 1
ATOM 854 O O . ARG A 1 109 ? 18.914 15.567 -5.417 1.00 90.75 109 ARG A O 1
ATOM 861 N N . LYS A 1 110 ? 19.934 13.850 -6.466 1.00 89.38 110 LYS A N 1
ATOM 862 C CA . LYS A 1 110 ? 19.991 14.472 -7.790 1.00 89.38 110 LYS A CA 1
ATOM 863 C C . LYS A 1 110 ? 18.595 14.616 -8.390 1.00 89.38 110 LYS A C 1
ATOM 865 O O . LYS A 1 110 ? 18.253 15.690 -8.872 1.00 89.38 110 LYS A O 1
ATOM 870 N N . LEU A 1 111 ? 17.751 13.597 -8.253 1.00 90.62 111 LEU A N 1
ATOM 871 C CA . LEU A 1 111 ? 16.359 13.619 -8.690 1.00 90.62 111 LEU A CA 1
ATOM 872 C C . LEU A 1 111 ? 15.572 14.784 -8.063 1.00 90.62 111 LEU A C 1
ATOM 874 O O . LEU A 1 111 ? 14.955 15.563 -8.786 1.00 90.62 111 LEU A O 1
ATOM 878 N N . ARG A 1 112 ? 15.676 14.994 -6.742 1.00 88.75 112 ARG A N 1
ATOM 879 C CA . ARG A 1 112 ? 15.016 16.119 -6.043 1.00 88.75 112 ARG A CA 1
ATOM 880 C C . ARG A 1 112 ? 15.453 17.496 -6.552 1.00 88.75 112 ARG A C 1
ATOM 882 O O . ARG A 1 112 ? 14.669 18.442 -6.516 1.00 88.75 112 ARG A O 1
ATOM 889 N N . GLN A 1 113 ? 16.693 17.629 -7.025 1.00 86.94 113 GLN A N 1
ATOM 890 C CA . GLN A 1 113 ? 17.167 18.870 -7.647 1.00 86.94 113 GLN A CA 1
ATOM 891 C C . GLN A 1 113 ? 16.542 19.086 -9.030 1.00 86.94 113 GLN A C 1
ATOM 893 O O . GLN A 1 113 ? 16.281 20.229 -9.397 1.00 86.94 113 GLN A O 1
ATOM 898 N N . LEU A 1 114 ? 16.287 18.009 -9.778 1.00 85.12 114 LEU A N 1
ATOM 899 C CA . LEU A 1 114 ? 15.735 18.057 -11.134 1.00 85.12 114 LEU A CA 1
ATOM 900 C C . LEU A 1 114 ? 14.232 18.342 -11.170 1.00 85.12 114 LEU A C 1
ATOM 902 O O . LEU A 1 114 ? 13.784 19.036 -12.079 1.00 85.12 114 LEU A O 1
ATOM 906 N N . VAL A 1 115 ? 13.464 17.890 -10.174 1.00 84.12 115 VAL A N 1
ATOM 907 C CA . VAL A 1 115 ? 12.015 18.175 -10.082 1.00 84.12 115 VAL A CA 1
ATOM 908 C C . VAL A 1 115 ? 11.738 19.684 -10.097 1.00 84.12 115 VAL A C 1
ATOM 910 O O . VAL A 1 115 ? 10.798 20.146 -10.737 1.00 84.12 115 VAL A O 1
ATOM 913 N N . LYS A 1 116 ? 12.620 20.485 -9.488 1.00 78.56 116 LYS A N 1
ATOM 914 C CA . LYS A 1 116 ? 12.505 21.953 -9.444 1.00 78.56 116 LYS A CA 1
ATOM 915 C C . LYS A 1 116 ? 12.869 22.655 -10.759 1.00 78.56 116 LYS A C 1
ATOM 917 O O . LYS A 1 116 ? 12.728 23.869 -10.850 1.00 78.56 116 LYS A O 1
ATOM 922 N N . GLN A 1 117 ? 13.366 21.927 -11.761 1.00 78.44 117 GLN A N 1
ATOM 923 C CA . GLN A 1 117 ? 13.914 22.494 -13.001 1.00 78.44 117 GLN A CA 1
ATOM 924 C C . GLN A 1 117 ? 12.929 22.466 -14.180 1.00 78.44 117 GLN A C 1
ATOM 926 O O . GLN A 1 117 ? 13.336 22.745 -15.304 1.00 78.44 117 GLN A O 1
ATOM 931 N N . GLY A 1 118 ? 11.652 22.142 -13.946 1.00 70.75 118 GLY A N 1
ATOM 932 C CA . GLY A 1 118 ? 10.606 22.249 -14.970 1.00 70.75 118 GLY A CA 1
ATOM 933 C C . GLY A 1 118 ? 10.759 21.264 -16.135 1.00 70.75 118 GLY A C 1
ATOM 934 O O . GLY A 1 118 ? 10.475 21.612 -17.278 1.00 70.75 118 GLY A O 1
ATOM 935 N N . ILE A 1 119 ? 11.230 20.040 -15.867 1.00 80.88 119 ILE A N 1
ATOM 936 C CA . ILE A 1 119 ? 11.296 18.971 -16.875 1.00 80.88 119 ILE A CA 1
ATOM 937 C C . ILE A 1 119 ? 9.874 18.620 -17.338 1.00 80.88 119 ILE A C 1
ATOM 939 O O . ILE A 1 119 ? 8.973 18.443 -16.518 1.00 80.88 119 ILE A O 1
ATOM 943 N N . SER A 1 120 ? 9.678 18.511 -18.656 1.00 80.25 120 SER A N 1
ATOM 944 C CA . SER A 1 120 ? 8.356 18.260 -19.240 1.00 80.25 120 SER A CA 1
ATOM 945 C C . SER A 1 120 ? 7.762 16.909 -18.798 1.00 80.25 120 SER A C 1
ATOM 947 O O . SER A 1 120 ? 8.517 15.938 -18.688 1.00 80.25 120 SER A O 1
ATOM 949 N N . PRO A 1 121 ? 6.428 16.792 -18.648 1.00 83.31 121 PRO A N 1
ATOM 950 C CA . PRO A 1 121 ? 5.772 15.545 -18.247 1.00 83.31 121 PRO A CA 1
ATOM 951 C C . PRO A 1 121 ? 6.133 14.330 -19.112 1.00 83.31 121 PRO A C 1
ATOM 953 O O . PRO A 1 121 ? 6.468 13.290 -18.561 1.00 83.31 121 PRO A O 1
ATOM 956 N N . ARG A 1 122 ? 6.189 14.491 -20.444 1.00 79.25 122 ARG A N 1
ATOM 957 C CA . ARG A 1 122 ? 6.521 13.405 -21.391 1.00 79.25 122 ARG A CA 1
ATOM 958 C C . ARG A 1 122 ? 7.904 12.795 -21.165 1.00 79.25 122 ARG A C 1
ATOM 960 O O . ARG A 1 122 ? 8.118 11.612 -21.393 1.00 79.25 122 ARG A O 1
ATOM 967 N N . VAL A 1 123 ? 8.857 13.617 -20.735 1.00 79.81 123 VAL A N 1
ATOM 968 C CA . VAL A 1 123 ? 10.222 13.166 -20.442 1.00 79.81 123 VAL A CA 1
ATOM 969 C C . VAL A 1 123 ? 10.260 12.374 -19.135 1.00 79.81 123 VAL A C 1
ATOM 971 O O . VAL A 1 123 ? 11.003 11.401 -19.035 1.00 79.81 123 VAL A O 1
ATOM 974 N N . TRP A 1 124 ? 9.444 12.758 -18.149 1.00 86.44 124 TRP A N 1
ATOM 975 C CA . TRP A 1 124 ? 9.265 11.960 -16.938 1.00 86.44 124 TRP A CA 1
ATOM 976 C C . TRP A 1 124 ? 8.593 10.624 -17.230 1.00 86.44 124 TRP A C 1
ATOM 978 O O . TRP A 1 124 ? 9.035 9.619 -16.688 1.00 86.44 124 TRP A O 1
ATOM 988 N N . ASP A 1 125 ? 7.592 10.604 -18.111 1.00 84.94 125 ASP A N 1
ATOM 989 C CA . ASP A 1 125 ? 6.907 9.371 -18.518 1.00 84.94 125 ASP A CA 1
ATOM 990 C C . ASP A 1 125 ? 7.906 8.378 -19.127 1.00 84.94 125 ASP A C 1
ATOM 992 O O . ASP A 1 125 ? 8.043 7.263 -18.630 1.00 84.94 125 ASP A O 1
ATOM 996 N N . ALA A 1 126 ? 8.713 8.828 -20.095 1.00 79.38 126 ALA A N 1
ATOM 997 C CA . ALA A 1 126 ? 9.761 8.008 -20.705 1.00 79.38 126 ALA A CA 1
ATOM 998 C C . ALA A 1 126 ? 10.815 7.521 -19.689 1.00 79.38 126 ALA A C 1
ATOM 1000 O O . ALA A 1 126 ? 11.311 6.399 -19.783 1.00 79.38 126 ALA A O 1
ATOM 1001 N N . PHE A 1 127 ? 11.168 8.350 -18.701 1.00 86.25 127 PHE A N 1
ATOM 1002 C CA . PHE A 1 127 ? 12.108 7.965 -17.646 1.00 86.25 127 PHE A CA 1
ATOM 1003 C C . PHE A 1 127 ? 11.521 6.916 -16.690 1.00 86.25 127 PHE A C 1
ATOM 1005 O O . PHE A 1 127 ? 12.218 5.981 -16.302 1.00 86.25 127 PHE A O 1
ATOM 1012 N N . ILE A 1 128 ? 10.245 7.044 -16.324 1.00 89.44 128 ILE A N 1
ATOM 1013 C CA . ILE A 1 128 ? 9.544 6.073 -15.476 1.00 89.44 128 ILE A CA 1
ATOM 1014 C C . ILE A 1 128 ? 9.397 4.742 -16.218 1.00 89.44 128 ILE A C 1
ATOM 1016 O O . ILE A 1 128 ? 9.742 3.703 -15.660 1.00 89.44 128 ILE A O 1
ATOM 1020 N N . GLU A 1 129 ? 8.965 4.765 -17.480 1.00 85.69 129 GLU A N 1
ATOM 1021 C CA . GLU A 1 129 ? 8.878 3.568 -18.326 1.00 85.69 129 GLU A CA 1
ATOM 1022 C C . GLU A 1 129 ? 10.225 2.848 -18.424 1.00 85.69 129 GLU A C 1
ATOM 1024 O O . GLU A 1 129 ? 10.293 1.630 -18.250 1.00 85.69 129 GLU A O 1
ATOM 1029 N N . LEU A 1 130 ? 11.313 3.601 -18.615 1.00 83.00 130 LEU A N 1
ATOM 1030 C CA . LEU A 1 130 ? 12.665 3.056 -18.603 1.00 83.00 130 LEU A CA 1
ATOM 1031 C C . LEU A 1 130 ? 12.989 2.340 -17.284 1.00 83.00 130 LEU A C 1
ATOM 1033 O O . LEU A 1 130 ? 13.497 1.219 -17.292 1.00 83.00 130 LEU A O 1
ATOM 1037 N N . LEU A 1 131 ? 12.711 2.975 -16.144 1.00 87.62 131 LEU A N 1
ATOM 1038 C CA . LEU A 1 131 ? 12.974 2.380 -14.833 1.00 87.62 131 LEU A CA 1
ATOM 1039 C C . LEU A 1 131 ? 12.179 1.083 -14.635 1.00 87.62 131 LEU A C 1
ATOM 1041 O O . LEU A 1 131 ? 12.714 0.119 -14.091 1.00 87.62 131 LEU A O 1
ATOM 1045 N N . VAL A 1 132 ? 10.930 1.034 -15.102 1.00 85.31 132 VAL A N 1
ATOM 1046 C CA . VAL A 1 132 ? 10.087 -0.169 -15.034 1.00 85.31 132 VAL A CA 1
ATOM 1047 C C . VAL A 1 132 ? 10.649 -1.296 -15.900 1.00 85.31 132 VAL A C 1
ATOM 1049 O O . VAL A 1 132 ? 10.761 -2.422 -15.417 1.00 85.31 132 VAL A O 1
ATOM 1052 N N . GLN A 1 133 ? 11.060 -0.999 -17.138 1.00 80.56 133 GLN A N 1
ATOM 1053 C CA . GLN A 1 133 ? 11.690 -1.975 -18.041 1.00 80.56 133 GLN A CA 1
ATOM 1054 C C . GLN A 1 133 ? 12.959 -2.598 -17.443 1.00 80.56 133 GLN A C 1
ATOM 1056 O O . GLN A 1 133 ? 13.248 -3.771 -17.665 1.00 80.56 133 GLN A O 1
ATOM 1061 N N . GLU A 1 134 ? 13.705 -1.819 -16.663 1.00 80.62 134 GLU A N 1
ATOM 1062 C CA . GLU A 1 134 ? 14.949 -2.237 -16.007 1.00 80.62 134 GLU A CA 1
ATOM 1063 C C . GLU A 1 134 ? 14.715 -2.812 -14.599 1.00 80.62 134 GLU A C 1
ATOM 1065 O O . GLU A 1 134 ? 15.647 -2.946 -13.800 1.00 80.62 134 GLU A O 1
ATOM 1070 N N . GLU A 1 135 ? 13.460 -3.149 -14.284 1.00 83.75 135 GLU A N 1
ATOM 1071 C CA . GLU A 1 135 ? 13.013 -3.744 -13.021 1.00 83.75 135 GLU A CA 1
ATOM 1072 C C . GLU A 1 135 ? 13.274 -2.859 -11.781 1.00 83.75 135 GLU A C 1
ATOM 1074 O O . GLU A 1 135 ? 13.220 -3.331 -10.643 1.00 83.75 135 GLU A O 1
ATOM 1079 N N . GLN A 1 136 ? 13.498 -1.555 -11.973 1.00 87.88 136 GLN A N 1
ATOM 1080 C CA . GLN A 1 136 ? 13.713 -0.548 -10.924 1.00 87.88 136 GLN A CA 1
ATOM 1081 C C . GLN A 1 136 ? 12.389 0.044 -10.417 1.00 87.88 136 GLN A C 1
ATOM 1083 O O . GLN A 1 136 ? 12.273 1.248 -10.186 1.00 87.88 136 GLN A O 1
ATOM 1088 N N . TRP A 1 137 ? 11.375 -0.803 -10.226 1.00 88.00 137 TRP A N 1
ATOM 1089 C CA . TRP A 1 137 ? 10.002 -0.390 -9.908 1.00 88.00 137 TRP A CA 1
ATOM 1090 C C . TRP A 1 137 ? 9.902 0.455 -8.629 1.00 88.00 137 TRP A C 1
ATOM 1092 O O . TRP A 1 137 ? 9.163 1.430 -8.598 1.00 88.00 137 TRP A O 1
ATOM 1102 N N . SER A 1 138 ? 10.670 0.126 -7.584 1.00 90.25 138 SER A N 1
ATOM 1103 C CA . SER A 1 138 ? 10.610 0.867 -6.315 1.00 90.25 138 SER A CA 1
ATOM 1104 C C . SER A 1 138 ? 11.190 2.272 -6.470 1.00 90.25 138 SER A C 1
ATOM 1106 O O . SER A 1 138 ? 10.650 3.223 -5.918 1.00 90.25 138 SER A O 1
ATOM 1108 N N . PHE A 1 139 ? 12.230 2.434 -7.293 1.00 92.88 139 PHE A N 1
ATOM 1109 C CA . PHE A 1 139 ? 12.753 3.759 -7.617 1.00 92.88 139 PHE A CA 1
ATOM 1110 C C . PHE A 1 139 ? 11.809 4.521 -8.560 1.00 92.88 139 PHE A C 1
ATOM 1112 O O . PHE A 1 139 ? 11.650 5.730 -8.424 1.00 92.88 139 PHE A O 1
ATOM 1119 N N . ALA A 1 140 ? 11.133 3.830 -9.484 1.00 93.38 140 ALA A N 1
ATOM 1120 C CA . ALA A 1 140 ? 10.078 4.425 -10.304 1.00 93.38 140 ALA A CA 1
ATOM 1121 C C . ALA A 1 140 ? 8.919 4.959 -9.438 1.00 93.38 140 ALA A C 1
ATOM 1123 O O . ALA A 1 140 ? 8.463 6.078 -9.659 1.00 93.38 140 ALA A O 1
ATOM 1124 N N . ALA A 1 141 ? 8.512 4.215 -8.405 1.00 94.06 141 ALA A N 1
ATOM 1125 C CA . ALA A 1 141 ? 7.523 4.666 -7.429 1.00 94.06 141 ALA A CA 1
ATOM 1126 C C . ALA A 1 141 ? 7.991 5.923 -6.672 1.00 94.06 141 ALA A C 1
ATOM 1128 O O . ALA A 1 141 ? 7.230 6.883 -6.586 1.00 94.06 141 ALA A O 1
ATOM 1129 N N . ASP A 1 142 ? 9.250 5.978 -6.215 1.00 93.75 142 ASP A N 1
ATOM 1130 C CA . ASP A 1 142 ? 9.825 7.189 -5.598 1.00 93.75 142 ASP A CA 1
ATOM 1131 C C . ASP A 1 142 ? 9.767 8.405 -6.540 1.00 93.75 142 ASP A C 1
ATOM 1133 O O . ASP A 1 142 ? 9.462 9.520 -6.113 1.00 93.75 142 ASP A O 1
ATOM 1137 N N . VAL A 1 143 ? 10.057 8.207 -7.832 1.00 93.69 143 VAL A N 1
ATOM 1138 C CA . VAL A 1 143 ? 9.950 9.266 -8.848 1.00 93.69 143 VAL A CA 1
ATOM 1139 C C . VAL A 1 143 ? 8.502 9.742 -8.966 1.00 93.69 143 VAL A C 1
ATOM 1141 O O . VAL A 1 143 ? 8.259 10.947 -8.934 1.00 93.69 143 VAL A O 1
ATOM 1144 N N . CYS A 1 144 ? 7.538 8.826 -9.065 1.00 94.75 144 CYS A N 1
ATOM 1145 C CA . CYS A 1 144 ? 6.120 9.172 -9.142 1.00 94.75 144 CYS A CA 1
ATOM 1146 C C . CYS A 1 144 ? 5.638 9.926 -7.893 1.00 94.75 144 CYS A C 1
ATOM 1148 O O . CYS A 1 144 ? 4.952 10.936 -8.044 1.00 94.75 144 CYS A O 1
ATOM 1150 N N . LEU A 1 145 ? 6.042 9.512 -6.686 1.00 94.31 145 LEU A N 1
ATOM 1151 C CA . LEU A 1 145 ? 5.720 10.212 -5.433 1.00 94.31 145 LEU A CA 1
ATOM 1152 C C . LEU A 1 145 ? 6.274 11.640 -5.419 1.00 94.31 145 LEU A C 1
ATOM 1154 O O . LEU A 1 145 ? 5.545 12.587 -5.131 1.00 94.31 145 LEU A O 1
ATOM 1158 N N . LEU A 1 146 ? 7.535 11.825 -5.824 1.00 92.06 146 LEU A N 1
ATOM 1159 C CA . LEU A 1 146 ? 8.155 13.154 -5.918 1.00 92.06 146 LEU A CA 1
ATOM 1160 C C . LEU A 1 146 ? 7.468 14.078 -6.929 1.00 92.06 146 LEU A C 1
ATOM 1162 O O . LEU A 1 146 ? 7.541 15.299 -6.791 1.00 92.06 146 LEU A O 1
ATOM 1166 N N . LEU A 1 147 ? 6.836 13.503 -7.950 1.00 91.62 147 LEU A N 1
ATOM 1167 C CA . LEU A 1 147 ? 6.051 14.219 -8.953 1.00 91.62 147 LEU A CA 1
ATOM 1168 C C . LEU A 1 147 ? 4.561 14.322 -8.579 1.00 91.62 147 LEU A C 1
ATOM 1170 O O . LEU A 1 147 ? 3.775 14.792 -9.400 1.00 91.62 147 LEU A O 1
ATOM 1174 N N . SER A 1 148 ? 4.169 13.870 -7.381 1.00 92.44 148 SER A N 1
ATOM 1175 C CA . SER A 1 148 ? 2.778 13.793 -6.907 1.00 92.44 148 SER A CA 1
ATOM 1176 C C . SER A 1 148 ? 1.843 13.016 -7.844 1.00 92.44 148 SER A C 1
ATOM 1178 O O . SER A 1 148 ? 0.656 13.311 -7.960 1.00 92.44 148 SER A O 1
ATOM 1180 N N . ARG A 1 149 ? 2.374 12.003 -8.533 1.00 92.62 149 ARG A N 1
ATOM 1181 C CA . ARG A 1 149 ? 1.637 11.119 -9.448 1.00 92.62 149 ARG A CA 1
ATOM 1182 C C . ARG A 1 149 ? 1.183 9.859 -8.719 1.00 92.62 149 ARG A C 1
ATOM 1184 O O . ARG A 1 149 ? 1.639 8.755 -9.010 1.00 92.62 149 ARG A O 1
ATOM 1191 N N . TYR A 1 150 ? 0.310 10.037 -7.736 1.00 94.06 150 TYR A N 1
ATOM 1192 C CA . TYR A 1 150 ? -0.053 8.983 -6.787 1.00 94.06 150 TYR A CA 1
ATOM 1193 C C . TYR A 1 150 ? -0.773 7.791 -7.433 1.00 94.06 150 TYR A C 1
ATOM 1195 O O . TYR A 1 150 ? -0.451 6.642 -7.140 1.00 94.06 150 TYR A O 1
ATOM 1203 N N . THR A 1 151 ? -1.678 8.039 -8.382 1.00 91.44 151 THR A N 1
ATOM 1204 C CA . THR A 1 151 ? -2.365 6.980 -9.143 1.00 91.44 151 THR A CA 1
ATOM 1205 C C . THR A 1 151 ? -1.391 6.105 -9.931 1.00 91.44 151 THR A C 1
ATOM 1207 O O . THR A 1 151 ? -1.543 4.887 -9.957 1.00 91.44 151 THR A O 1
ATOM 1210 N N . GLN A 1 152 ? -0.327 6.696 -10.483 1.00 91.56 152 GLN A N 1
ATOM 1211 C CA . GLN A 1 152 ? 0.711 5.956 -11.198 1.00 91.56 152 GLN A CA 1
ATOM 1212 C C . GLN A 1 152 ? 1.515 5.040 -10.260 1.00 91.56 152 GLN A C 1
ATOM 1214 O O . GLN A 1 152 ? 1.878 3.941 -10.662 1.00 91.56 152 GLN A O 1
ATOM 1219 N N . VAL A 1 153 ? 1.760 5.438 -9.003 1.00 94.19 153 VAL A N 1
ATOM 1220 C CA . VAL A 1 153 ? 2.394 4.558 -7.995 1.00 94.19 153 VAL A CA 1
ATOM 1221 C C . VAL A 1 153 ? 1.537 3.320 -7.743 1.00 94.19 153 VAL A C 1
ATOM 1223 O O . VAL A 1 153 ? 2.058 2.207 -7.683 1.00 94.19 153 VAL A O 1
ATOM 1226 N N . ILE A 1 154 ? 0.222 3.513 -7.632 1.00 92.31 154 ILE A N 1
ATOM 1227 C CA . ILE A 1 154 ? -0.741 2.428 -7.434 1.00 92.31 154 ILE A CA 1
ATOM 1228 C C . ILE A 1 154 ? -0.752 1.497 -8.649 1.00 92.31 154 ILE A C 1
ATOM 1230 O O . ILE A 1 154 ? -0.635 0.286 -8.481 1.00 92.31 154 ILE A O 1
ATOM 1234 N N . ASP A 1 155 ? -0.801 2.041 -9.867 1.00 91.25 155 ASP A N 1
ATOM 1235 C CA . ASP A 1 155 ? -0.761 1.236 -11.094 1.00 91.25 155 ASP A CA 1
ATOM 1236 C C . ASP A 1 155 ? 0.557 0.441 -11.213 1.00 91.25 155 ASP A C 1
ATOM 1238 O O . ASP A 1 155 ? 0.543 -0.731 -11.589 1.00 91.25 155 ASP A O 1
ATOM 1242 N N . LEU A 1 156 ? 1.697 1.029 -10.821 1.00 91.50 156 LEU A N 1
ATOM 1243 C CA . LEU A 1 156 ? 2.987 0.328 -10.759 1.00 91.50 156 LEU A CA 1
ATOM 1244 C C . LEU A 1 156 ? 2.979 -0.817 -9.739 1.00 91.50 156 LEU A C 1
ATOM 1246 O O . LEU A 1 156 ? 3.550 -1.878 -10.003 1.00 91.50 156 LEU A O 1
ATOM 1250 N N . PHE A 1 157 ? 2.348 -0.616 -8.580 1.00 91.25 157 PHE A N 1
ATOM 1251 C CA . PHE A 1 157 ? 2.203 -1.656 -7.565 1.00 91.25 157 PHE A CA 1
ATOM 1252 C C . PHE A 1 157 ? 1.337 -2.813 -8.075 1.00 91.25 157 PHE A C 1
ATOM 1254 O O . PHE A 1 157 ? 1.755 -3.966 -7.989 1.00 91.25 157 PHE A O 1
ATOM 1261 N N . VAL A 1 158 ? 0.175 -2.509 -8.659 1.00 89.44 158 VAL A N 1
ATOM 1262 C CA . VAL A 1 158 ? -0.740 -3.510 -9.229 1.00 89.44 158 VAL A CA 1
ATOM 1263 C C . VAL A 1 158 ? -0.044 -4.314 -10.324 1.00 89.44 158 VAL A C 1
ATOM 1265 O O . VAL A 1 158 ? 0.041 -5.538 -10.225 1.00 89.44 158 VAL A O 1
ATOM 1268 N N . ALA A 1 159 ? 0.576 -3.635 -11.294 1.00 87.31 159 ALA A N 1
ATOM 1269 C CA . ALA A 1 159 ? 1.321 -4.294 -12.362 1.00 87.31 159 ALA A CA 1
ATOM 1270 C C . ALA A 1 159 ? 2.446 -5.182 -11.809 1.00 87.31 159 ALA A C 1
ATOM 1272 O O . ALA A 1 159 ? 2.726 -6.257 -12.344 1.00 87.31 159 ALA A O 1
ATOM 1273 N N . ARG A 1 160 ? 3.099 -4.773 -10.712 1.00 86.50 160 ARG A N 1
ATOM 1274 C CA . ARG A 1 160 ? 4.141 -5.581 -10.072 1.00 86.50 160 ARG A CA 1
ATOM 1275 C C . ARG A 1 160 ? 3.587 -6.860 -9.441 1.00 86.50 160 ARG A C 1
ATOM 1277 O O . ARG A 1 160 ? 4.247 -7.897 -9.545 1.00 86.50 160 ARG A O 1
ATOM 1284 N N . VAL A 1 161 ? 2.422 -6.797 -8.798 1.00 83.50 161 VAL A N 1
ATOM 1285 C CA . VAL A 1 161 ? 1.748 -7.980 -8.239 1.00 83.50 161 VAL A CA 1
ATOM 1286 C C . VAL A 1 161 ? 1.370 -8.941 -9.367 1.00 83.50 161 VAL A C 1
ATOM 1288 O O . VAL A 1 161 ? 1.769 -10.103 -9.330 1.00 83.50 161 VAL A O 1
ATOM 1291 N N . GLU A 1 162 ? 0.701 -8.439 -10.407 1.00 82.06 162 GLU A N 1
ATOM 1292 C CA . GLU A 1 162 ? 0.194 -9.239 -11.533 1.00 82.06 162 GLU A CA 1
ATOM 1293 C C . GLU A 1 162 ? 1.306 -9.908 -12.355 1.00 82.06 162 GLU A C 1
ATOM 1295 O O . GLU A 1 162 ? 1.153 -11.029 -12.838 1.00 82.06 162 GLU A O 1
ATOM 1300 N N . THR A 1 163 ? 2.456 -9.245 -12.503 1.00 78.88 163 THR A N 1
ATOM 1301 C CA . THR A 1 163 ? 3.587 -9.756 -13.298 1.00 78.88 163 THR A CA 1
ATOM 1302 C C . THR A 1 163 ? 4.526 -10.687 -12.527 1.00 78.88 163 THR A C 1
ATOM 1304 O O . THR A 1 163 ? 5.479 -11.205 -13.116 1.00 78.88 163 THR A O 1
ATOM 1307 N N . THR A 1 164 ? 4.312 -10.921 -11.225 1.00 70.44 164 THR A N 1
ATOM 1308 C CA . THR A 1 164 ? 5.207 -11.780 -10.433 1.00 70.44 164 THR A CA 1
ATOM 1309 C C . THR A 1 164 ? 4.781 -13.259 -10.502 1.00 70.44 164 THR A C 1
ATOM 1311 O O . THR A 1 164 ? 3.713 -13.615 -10.011 1.00 70.44 164 THR A O 1
ATOM 1314 N N . PRO A 1 165 ? 5.607 -14.168 -11.065 1.00 53.16 165 PRO A N 1
ATOM 1315 C CA . PRO A 1 165 ? 5.210 -15.560 -11.277 1.00 53.16 165 PRO A CA 1
ATOM 1316 C C . PRO A 1 165 ? 5.174 -16.389 -9.980 1.00 53.16 165 PRO A C 1
ATOM 1318 O O . PRO A 1 165 ? 6.185 -16.510 -9.288 1.00 53.16 165 PRO A O 1
ATOM 1321 N N . GLN A 1 166 ? 4.011 -17.001 -9.710 1.00 57.81 166 GLN A N 1
ATOM 1322 C CA . GLN A 1 166 ? 3.726 -18.203 -8.888 1.00 57.81 166 GLN A CA 1
ATOM 1323 C C . GLN A 1 166 ? 4.443 -18.387 -7.529 1.00 57.81 166 GLN A C 1
ATOM 1325 O O . GLN A 1 166 ? 4.520 -19.498 -7.002 1.00 57.81 166 GLN A O 1
ATOM 1330 N N . ARG A 1 167 ? 4.949 -17.321 -6.908 1.00 57.50 167 ARG A N 1
ATOM 1331 C CA . ARG A 1 167 ? 5.398 -17.310 -5.507 1.00 57.50 167 ARG A CA 1
ATOM 1332 C C . ARG A 1 167 ? 4.797 -16.102 -4.798 1.00 57.50 167 ARG A C 1
ATOM 1334 O O . ARG A 1 167 ? 4.611 -15.084 -5.464 1.00 57.50 167 ARG A O 1
ATOM 1341 N N . PRO A 1 168 ? 4.563 -16.166 -3.472 1.00 62.00 168 PRO A N 1
ATOM 1342 C CA . PRO A 1 168 ? 4.062 -15.021 -2.727 1.00 62.00 168 PRO A CA 1
ATOM 1343 C C . PRO A 1 168 ? 5.038 -13.864 -2.865 1.00 62.00 168 PRO A C 1
ATOM 1345 O O . PRO A 1 168 ? 6.116 -13.863 -2.260 1.00 62.00 168 PRO A O 1
ATOM 1348 N N . TRP A 1 169 ? 4.677 -12.865 -3.662 1.00 74.12 169 TRP A N 1
ATOM 1349 C CA . TRP A 1 169 ? 5.365 -11.593 -3.617 1.00 74.12 169 TRP A CA 1
ATOM 1350 C C . TRP A 1 169 ? 4.845 -10.830 -2.408 1.00 74.12 169 TRP A C 1
ATOM 1352 O O . TRP A 1 169 ? 3.889 -10.077 -2.505 1.00 74.12 169 TRP A O 1
ATOM 1362 N N . ILE A 1 170 ? 5.458 -11.043 -1.245 1.00 78.44 170 ILE A N 1
ATOM 1363 C CA . ILE A 1 170 ? 5.132 -10.245 -0.062 1.00 78.44 170 ILE A CA 1
ATOM 1364 C C . ILE A 1 170 ? 5.785 -8.870 -0.247 1.00 78.44 170 ILE A C 1
ATOM 1366 O O . ILE A 1 170 ? 7.023 -8.801 -0.320 1.00 78.44 170 ILE A O 1
ATOM 1370 N N . PRO A 1 171 ? 5.003 -7.777 -0.324 1.00 80.44 171 PRO A N 1
ATOM 1371 C CA . PRO A 1 171 ? 5.556 -6.445 -0.470 1.00 80.44 171 PRO A CA 1
ATOM 1372 C C . PRO A 1 171 ? 6.485 -6.144 0.707 1.00 80.44 171 PRO A C 1
ATOM 1374 O O . PRO A 1 171 ? 6.166 -6.387 1.872 1.00 80.44 171 PRO A O 1
ATOM 1377 N N . ARG A 1 172 ? 7.676 -5.624 0.408 1.00 83.88 172 ARG A N 1
ATOM 1378 C CA . ARG A 1 172 ? 8.594 -5.157 1.456 1.00 83.88 172 ARG A CA 1
ATOM 1379 C C . ARG A 1 172 ? 8.040 -3.881 2.086 1.00 83.88 172 ARG A C 1
ATOM 1381 O O . ARG A 1 172 ? 7.308 -3.148 1.432 1.00 83.88 172 ARG A O 1
ATOM 1388 N N . SER A 1 173 ? 8.496 -3.549 3.294 1.00 82.75 173 SER A N 1
ATOM 1389 C CA . SER A 1 173 ? 8.066 -2.338 4.010 1.00 82.75 173 SER A CA 1
ATOM 1390 C C . SER A 1 173 ? 8.206 -1.056 3.183 1.00 82.75 173 SER A C 1
ATOM 1392 O O . SER A 1 173 ? 7.344 -0.198 3.260 1.00 82.75 173 SER A O 1
ATOM 1394 N N . VAL A 1 174 ? 9.236 -0.940 2.336 1.00 86.56 174 VAL A N 1
ATOM 1395 C CA . VAL A 1 174 ? 9.392 0.214 1.428 1.00 86.56 174 VAL A CA 1
ATOM 1396 C C . VAL A 1 174 ? 8.246 0.300 0.415 1.00 86.56 174 VAL A C 1
ATOM 1398 O O . VAL A 1 174 ? 7.702 1.376 0.217 1.00 86.56 174 VAL A O 1
ATOM 1401 N N . ALA A 1 175 ? 7.837 -0.829 -0.170 1.00 87.94 175 ALA A N 1
ATOM 1402 C CA . ALA A 1 175 ? 6.724 -0.882 -1.119 1.00 87.94 175 ALA A CA 1
ATOM 1403 C C . ALA A 1 175 ? 5.406 -0.469 -0.453 1.00 87.94 175 ALA A C 1
ATOM 1405 O O . ALA A 1 175 ? 4.640 0.299 -1.023 1.00 87.94 175 ALA A O 1
ATOM 1406 N N . MET A 1 176 ? 5.175 -0.958 0.772 1.00 90.44 176 MET A N 1
ATOM 1407 C CA . MET A 1 176 ? 3.990 -0.604 1.553 1.00 90.44 176 MET A CA 1
ATOM 1408 C C . MET A 1 176 ? 3.984 0.881 1.908 1.00 90.44 176 MET A C 1
ATOM 1410 O O . MET A 1 176 ? 2.974 1.539 1.711 1.00 90.44 176 MET A O 1
ATOM 1414 N N . LEU A 1 177 ? 5.113 1.437 2.358 1.00 90.69 177 LEU A N 1
ATOM 1415 C CA . LEU A 1 177 ? 5.231 2.868 2.657 1.00 90.69 177 LEU A CA 1
ATOM 1416 C C . LEU A 1 177 ? 4.952 3.741 1.429 1.00 90.69 177 LEU A C 1
ATOM 1418 O O . LEU A 1 177 ? 4.212 4.713 1.534 1.00 90.69 177 LEU A O 1
ATOM 1422 N N . GLN A 1 178 ? 5.499 3.371 0.268 1.00 93.56 178 GLN A N 1
ATOM 1423 C CA . GLN A 1 178 ? 5.240 4.073 -0.991 1.00 93.56 178 GLN A CA 1
ATOM 1424 C C . GLN A 1 178 ? 3.754 4.026 -1.370 1.00 93.56 178 GLN A C 1
ATOM 1426 O O . GLN A 1 178 ? 3.198 5.020 -1.835 1.00 93.56 178 GLN A O 1
ATOM 1431 N N . LEU A 1 179 ? 3.103 2.882 -1.149 1.00 93.81 179 LEU A N 1
ATOM 1432 C CA . LEU A 1 179 ? 1.683 2.706 -1.428 1.00 93.81 179 LEU A CA 1
ATOM 1433 C C . LEU A 1 179 ? 0.792 3.486 -0.448 1.00 93.81 179 LEU A C 1
ATOM 1435 O O . LEU A 1 179 ? -0.189 4.082 -0.886 1.00 93.81 179 LEU A O 1
ATOM 1439 N N . HIS A 1 180 ? 1.157 3.540 0.836 1.00 92.62 180 HIS A N 1
ATOM 1440 C CA . HIS A 1 180 ? 0.484 4.371 1.838 1.00 92.62 180 HIS A CA 1
ATOM 1441 C C . HIS A 1 180 ? 0.541 5.854 1.471 1.00 92.62 180 HIS A C 1
ATOM 1443 O O . HIS A 1 180 ? -0.482 6.532 1.414 1.00 92.62 180 HIS A O 1
ATOM 1449 N N . GLU A 1 181 ? 1.740 6.355 1.160 1.00 93.50 181 GLU A N 1
ATOM 1450 C CA . GLU A 1 181 ? 1.932 7.749 0.756 1.00 93.50 181 GLU A CA 1
ATOM 1451 C C . GLU A 1 181 ? 1.124 8.077 -0.507 1.00 93.50 181 GLU A C 1
ATOM 1453 O O . GLU A 1 181 ? 0.492 9.131 -0.586 1.00 93.50 181 GLU A O 1
ATOM 1458 N N . ALA A 1 182 ? 1.070 7.145 -1.463 1.00 93.31 182 ALA A N 1
ATOM 1459 C CA . ALA A 1 182 ? 0.229 7.292 -2.641 1.00 93.31 182 ALA A CA 1
ATOM 1460 C C . ALA A 1 182 ? -1.261 7.361 -2.282 1.00 93.31 182 ALA A C 1
ATOM 1462 O O . ALA A 1 182 ? -1.933 8.296 -2.703 1.00 93.31 182 ALA A O 1
ATOM 1463 N N . CYS A 1 183 ? -1.783 6.433 -1.478 1.00 92.19 183 CYS A N 1
ATOM 1464 C CA . CYS A 1 183 ? -3.203 6.420 -1.116 1.00 92.19 183 CYS A CA 1
ATOM 1465 C C . CYS A 1 183 ? -3.624 7.680 -0.347 1.00 92.19 183 CYS A C 1
ATOM 1467 O O . CYS A 1 183 ? -4.709 8.199 -0.593 1.00 92.19 183 CYS A O 1
ATOM 1469 N N . GLN A 1 184 ? -2.753 8.220 0.510 1.00 90.75 184 GLN A N 1
ATOM 1470 C CA . GLN A 1 184 ? -2.998 9.482 1.217 1.00 90.75 184 GLN A CA 1
ATOM 1471 C C . GLN A 1 184 ? -2.965 10.712 0.297 1.00 90.75 184 GLN A C 1
ATOM 1473 O O . GLN A 1 184 ? -3.608 11.718 0.592 1.00 90.75 184 GLN A O 1
ATOM 1478 N N . GLY A 1 185 ? -2.197 10.658 -0.794 1.00 87.38 185 GLY A N 1
ATOM 1479 C CA . GLY A 1 185 ? -2.080 11.748 -1.762 1.00 87.38 185 GLY A CA 1
ATOM 1480 C C . GLY A 1 185 ? -3.191 11.784 -2.817 1.00 87.38 185 GLY A C 1
ATOM 1481 O O . GLY A 1 185 ? -3.368 12.805 -3.484 1.00 87.38 185 GLY A O 1
ATOM 1482 N N . VAL A 1 186 ? -3.932 10.687 -2.993 1.00 89.69 186 VAL A N 1
ATOM 1483 C CA . VAL A 1 186 ? -5.040 10.588 -3.954 1.00 89.69 186 VAL A CA 1
ATOM 1484 C C . VAL A 1 186 ? -6.231 11.432 -3.482 1.00 89.69 186 VAL A C 1
ATOM 1486 O O . VAL A 1 186 ? -6.636 11.367 -2.325 1.00 89.69 186 VAL A O 1
ATOM 1489 N N . GLY A 1 187 ? -6.810 12.224 -4.389 1.00 85.44 187 GLY A N 1
ATOM 1490 C CA . GLY A 1 187 ? -8.017 13.005 -4.102 1.00 85.44 187 GLY A CA 1
ATOM 1491 C C . GLY A 1 187 ? -9.254 12.123 -3.898 1.00 85.44 187 GLY A C 1
ATOM 1492 O O . GLY A 1 187 ? -9.323 11.009 -4.412 1.00 85.44 187 GLY A O 1
ATOM 1493 N N . GLU A 1 188 ? -10.265 12.626 -3.184 1.00 82.00 188 GLU A N 1
ATOM 1494 C CA . GLU A 1 188 ? -11.477 11.853 -2.851 1.00 82.00 188 GLU A CA 1
ATOM 1495 C C . GLU A 1 188 ? -12.201 11.278 -4.082 1.00 82.00 188 GLU A C 1
ATOM 1497 O O . GLU A 1 188 ? -12.710 10.156 -4.029 1.00 82.00 188 GLU A O 1
ATOM 1502 N N . GLU A 1 189 ? -12.211 12.012 -5.200 1.00 81.25 189 GLU A N 1
ATOM 1503 C CA . GLU A 1 189 ? -12.848 11.587 -6.455 1.00 81.25 189 GLU A CA 1
ATOM 1504 C C . GLU A 1 189 ? -12.179 10.337 -7.051 1.00 81.25 189 GLU A C 1
ATOM 1506 O O . GLU A 1 189 ? -12.857 9.389 -7.458 1.00 81.25 189 GLU A O 1
ATOM 1511 N N . ASP A 1 190 ? -10.846 10.296 -7.028 1.00 85.25 190 ASP A N 1
ATOM 1512 C CA . ASP A 1 190 ? -10.042 9.187 -7.546 1.00 85.25 190 ASP A CA 1
ATOM 1513 C C . ASP A 1 190 ? -9.949 8.022 -6.550 1.00 85.25 190 ASP A C 1
ATOM 1515 O O . ASP A 1 190 ? -9.721 6.873 -6.945 1.00 85.25 190 ASP A O 1
ATOM 1519 N N . LEU A 1 191 ? -10.176 8.280 -5.257 1.00 85.06 191 LEU A N 1
ATOM 1520 C CA . LEU A 1 191 ? -10.060 7.281 -4.196 1.00 85.06 191 LEU A CA 1
ATOM 1521 C C . LEU A 1 191 ? -11.020 6.106 -4.401 1.00 85.06 191 LEU A C 1
ATOM 1523 O O . LEU A 1 191 ? -10.678 4.968 -4.088 1.00 85.06 191 LEU A O 1
ATOM 1527 N N . LYS A 1 192 ? -12.207 6.350 -4.970 1.00 86.69 192 LYS A N 1
ATOM 1528 C CA . LYS A 1 192 ? -13.163 5.281 -5.293 1.00 86.69 192 LYS A CA 1
ATOM 1529 C C . LYS A 1 192 ? -12.621 4.335 -6.370 1.00 86.69 192 LYS A C 1
ATOM 1531 O O . LYS A 1 192 ? -12.787 3.123 -6.252 1.00 86.69 192 LYS A O 1
ATOM 1536 N N . ILE A 1 193 ? -11.968 4.878 -7.397 1.00 87.50 193 ILE A N 1
ATOM 1537 C CA . ILE A 1 193 ? -11.366 4.097 -8.489 1.00 87.50 193 ILE A CA 1
ATOM 1538 C C . ILE A 1 193 ? -10.160 3.319 -7.958 1.00 87.50 193 ILE A C 1
ATOM 1540 O O . ILE A 1 193 ? -10.018 2.125 -8.217 1.00 87.50 193 ILE A O 1
ATOM 1544 N N . VAL A 1 194 ? -9.313 3.988 -7.172 1.00 87.31 194 VAL A N 1
ATOM 1545 C CA . VAL A 1 194 ? -8.150 3.381 -6.516 1.00 87.31 194 VAL A CA 1
ATOM 1546 C C . VAL A 1 194 ? -8.566 2.241 -5.594 1.00 87.31 194 VAL A C 1
ATOM 1548 O O . VAL A 1 194 ? -7.972 1.168 -5.662 1.00 87.31 194 VAL A O 1
ATOM 1551 N N . ARG A 1 195 ? -9.615 2.437 -4.790 1.00 89.50 195 ARG A N 1
ATOM 1552 C CA . ARG A 1 195 ? -10.172 1.402 -3.916 1.00 89.50 195 ARG A CA 1
ATOM 1553 C C . ARG A 1 195 ? -10.567 0.161 -4.710 1.00 89.50 195 ARG A C 1
ATOM 1555 O O . ARG A 1 195 ? -10.090 -0.919 -4.392 1.00 89.50 195 ARG A O 1
ATOM 1562 N N . GLN A 1 196 ? -11.354 0.321 -5.776 1.00 87.19 196 GLN A N 1
ATOM 1563 C CA . GLN A 1 196 ? -11.787 -0.804 -6.614 1.00 87.19 196 GLN A CA 1
ATOM 1564 C C . GLN A 1 196 ? -10.610 -1.574 -7.226 1.00 87.19 196 GLN A C 1
ATOM 1566 O O . GLN A 1 196 ? -10.648 -2.800 -7.294 1.00 87.19 196 GLN A O 1
ATOM 1571 N N . LYS A 1 197 ? -9.556 -0.867 -7.653 1.00 86.06 197 LYS A N 1
ATOM 1572 C CA . LYS A 1 197 ? -8.339 -1.494 -8.187 1.00 86.06 197 LYS A CA 1
ATOM 1573 C C . LYS A 1 197 ? -7.560 -2.258 -7.113 1.00 86.06 197 LYS A C 1
ATOM 1575 O O . LYS A 1 197 ? -7.116 -3.375 -7.358 1.00 86.06 197 LYS A O 1
ATOM 1580 N N . LEU A 1 198 ? -7.361 -1.651 -5.943 1.00 90.25 198 LEU A N 1
ATOM 1581 C CA . LEU A 1 198 ? -6.521 -2.217 -4.888 1.00 90.25 198 LEU A CA 1
ATOM 1582 C C . LEU A 1 198 ? -7.210 -3.333 -4.109 1.00 90.25 198 LEU A C 1
ATOM 1584 O O . LEU A 1 198 ? -6.540 -4.295 -3.756 1.00 90.25 198 LEU A O 1
ATOM 1588 N N . GLU A 1 199 ? -8.515 -3.243 -3.850 1.00 89.94 199 GLU A N 1
ATOM 1589 C CA . GLU A 1 199 ? -9.238 -4.245 -3.057 1.00 89.94 199 GLU A CA 1
ATOM 1590 C C . GLU A 1 199 ? -9.040 -5.657 -3.608 1.00 89.94 199 GLU A C 1
ATOM 1592 O O . GLU A 1 199 ? -8.593 -6.534 -2.872 1.00 89.94 199 GLU A O 1
ATOM 1597 N N . GLN A 1 200 ? -9.283 -5.861 -4.905 1.00 85.62 200 GLN A N 1
ATOM 1598 C CA . GLN A 1 200 ? -9.145 -7.179 -5.524 1.00 85.62 200 GLN A CA 1
ATOM 1599 C C . GLN A 1 200 ? -7.700 -7.692 -5.453 1.00 85.62 200 GLN A C 1
ATOM 1601 O O . GLN A 1 200 ? -7.459 -8.823 -5.045 1.00 85.62 200 GLN A O 1
ATOM 1606 N N . VAL A 1 201 ? -6.730 -6.833 -5.772 1.00 88.62 201 VAL A N 1
ATOM 1607 C CA . VAL A 1 201 ? -5.304 -7.190 -5.777 1.00 88.62 201 VAL A CA 1
ATOM 1608 C C . VAL A 1 201 ? -4.816 -7.564 -4.377 1.00 88.62 201 VAL A C 1
ATOM 1610 O O . VAL A 1 201 ? -4.055 -8.517 -4.220 1.00 88.62 201 VAL A O 1
ATOM 1613 N N . LEU A 1 202 ? -5.245 -6.829 -3.349 1.00 89.06 202 LEU A N 1
ATOM 1614 C CA . LEU A 1 202 ? -4.864 -7.094 -1.963 1.00 89.06 202 LEU A CA 1
ATOM 1615 C C . LEU A 1 202 ? -5.546 -8.359 -1.422 1.00 89.06 202 LEU A C 1
ATOM 1617 O O . LEU A 1 202 ? -4.905 -9.106 -0.683 1.00 89.06 202 LEU A O 1
ATOM 1621 N N . VAL A 1 203 ? -6.801 -8.618 -1.809 1.00 88.25 203 VAL A N 1
ATOM 1622 C CA . VAL A 1 203 ? -7.510 -9.869 -1.496 1.00 88.25 203 VAL A CA 1
ATOM 1623 C C . VAL A 1 203 ? -6.784 -11.060 -2.110 1.00 88.25 203 VAL A C 1
ATOM 1625 O O . VAL A 1 203 ? -6.408 -11.971 -1.379 1.00 88.25 203 VAL A O 1
ATOM 1628 N N . ASP A 1 204 ? -6.516 -11.032 -3.416 1.00 85.25 204 ASP A N 1
ATOM 1629 C CA . ASP A 1 204 ? -5.870 -12.144 -4.123 1.00 85.25 204 ASP A CA 1
ATOM 1630 C C . ASP A 1 204 ? -4.468 -12.429 -3.572 1.00 85.25 204 ASP A C 1
ATOM 1632 O O . ASP A 1 204 ? -4.052 -13.581 -3.419 1.00 85.25 204 ASP A O 1
ATOM 1636 N N . LEU A 1 205 ? -3.739 -11.366 -3.224 1.00 84.75 205 LEU A N 1
ATOM 1637 C CA . LEU A 1 205 ? -2.414 -11.469 -2.633 1.00 84.75 205 LEU A CA 1
ATOM 1638 C C . LEU A 1 205 ? -2.443 -12.089 -1.228 1.00 84.75 205 LEU A C 1
ATOM 1640 O O . LEU A 1 205 ? -1.528 -12.837 -0.871 1.00 84.75 205 LEU A O 1
ATOM 1644 N N . PHE A 1 206 ? -3.462 -11.766 -0.432 1.00 85.94 206 PHE A N 1
ATOM 1645 C CA . PHE A 1 206 ? -3.607 -12.266 0.929 1.00 85.94 206 PHE A CA 1
ATOM 1646 C C . PHE A 1 206 ? -4.152 -13.690 0.969 1.00 85.94 206 PHE A C 1
ATOM 1648 O O . PHE A 1 206 ? -3.503 -14.564 1.539 1.00 85.94 206 PHE A O 1
ATOM 1655 N N . ASP A 1 207 ? -5.286 -13.940 0.316 1.00 82.69 207 ASP A N 1
ATOM 1656 C CA . ASP A 1 207 ? -5.962 -15.239 0.309 1.00 82.69 207 ASP A CA 1
ATOM 1657 C C . ASP A 1 207 ? -5.071 -16.345 -0.269 1.00 82.69 207 ASP A C 1
ATOM 1659 O O . ASP A 1 207 ? -5.096 -17.485 0.194 1.00 82.69 207 ASP A O 1
ATOM 1663 N N . GLY A 1 208 ? -4.231 -16.015 -1.255 1.00 75.50 208 GLY A N 1
ATOM 1664 C CA . GLY A 1 208 ? -3.288 -16.973 -1.824 1.00 75.50 208 GLY A CA 1
ATOM 1665 C C . GLY A 1 208 ? -2.202 -17.437 -0.846 1.00 75.50 208 GLY A C 1
ATOM 1666 O O . GLY A 1 208 ? -1.603 -18.490 -1.072 1.00 75.50 208 GLY A O 1
ATOM 1667 N N . TYR A 1 209 ? -1.908 -16.665 0.214 1.00 78.25 209 TYR A N 1
ATOM 1668 C CA . TYR A 1 209 ? -0.691 -16.828 1.023 1.00 78.25 209 TYR A CA 1
ATOM 1669 C C . TYR A 1 209 ? -0.805 -16.388 2.494 1.00 78.25 209 TYR A C 1
ATOM 1671 O O . TYR A 1 209 ? 0.204 -16.013 3.100 1.00 78.25 209 TYR A O 1
ATOM 1679 N N . GLU A 1 210 ? -1.995 -16.456 3.092 1.00 80.50 210 GLU A N 1
ATOM 1680 C CA . GLU A 1 210 ? -2.303 -15.967 4.447 1.00 80.50 210 GLU A CA 1
ATOM 1681 C C . GLU A 1 210 ? -1.249 -16.367 5.501 1.00 80.50 210 GLU A C 1
ATOM 1683 O O . GLU A 1 210 ? -0.776 -15.552 6.306 1.00 80.50 210 GLU A O 1
ATOM 1688 N N . GLU A 1 211 ? -0.813 -17.628 5.479 1.00 81.25 211 GLU A N 1
ATOM 1689 C CA . GLU A 1 211 ? 0.132 -18.157 6.461 1.00 81.25 211 GLU A CA 1
ATOM 1690 C C . GLU A 1 211 ? 1.490 -17.443 6.439 1.00 81.25 211 GLU A C 1
ATOM 1692 O O . GLU A 1 211 ? 2.114 -17.278 7.496 1.00 81.25 211 GLU A O 1
ATOM 1697 N N . ALA A 1 212 ? 1.918 -16.960 5.269 1.00 83.62 212 ALA A N 1
ATOM 1698 C CA . ALA A 1 212 ? 3.207 -16.308 5.064 1.00 83.62 212 ALA A CA 1
ATOM 1699 C C . ALA A 1 212 ? 3.256 -14.880 5.644 1.00 83.62 212 ALA A C 1
ATOM 1701 O O . ALA A 1 212 ? 4.342 -14.342 5.903 1.00 83.62 212 ALA A O 1
ATOM 1702 N N . PHE A 1 213 ? 2.100 -14.265 5.911 1.00 86.00 213 PHE A N 1
ATOM 1703 C CA . PHE A 1 213 ? 2.028 -12.928 6.489 1.00 86.00 213 PHE A CA 1
ATOM 1704 C C . PHE A 1 213 ? 2.266 -12.950 8.005 1.00 86.00 213 PHE A C 1
ATOM 1706 O O . PHE A 1 213 ? 1.510 -13.510 8.804 1.00 86.00 213 PHE A O 1
ATOM 1713 N N . GLN A 1 214 ? 3.360 -12.307 8.411 1.00 89.06 214 GLN A N 1
ATOM 1714 C CA . GLN A 1 214 ? 3.635 -11.919 9.798 1.00 89.06 214 GLN A CA 1
ATOM 1715 C C . GLN A 1 214 ? 2.785 -10.719 10.247 1.00 89.06 214 GLN A C 1
ATOM 1717 O O . GLN A 1 214 ? 2.344 -9.927 9.416 1.00 89.06 214 GLN A O 1
ATOM 1722 N N . ALA A 1 215 ? 2.676 -10.525 11.567 1.00 89.31 215 ALA A N 1
ATOM 1723 C CA . ALA A 1 215 ? 1.932 -9.433 12.204 1.00 89.31 215 ALA A CA 1
ATOM 1724 C C . ALA A 1 215 ? 2.213 -8.051 11.589 1.00 89.31 215 ALA A C 1
ATOM 1726 O O . ALA A 1 215 ? 1.294 -7.302 11.284 1.00 89.31 215 ALA A O 1
ATOM 1727 N N . ARG A 1 216 ? 3.487 -7.722 11.338 1.00 90.31 216 ARG A N 1
ATOM 1728 C CA . ARG A 1 216 ? 3.858 -6.428 10.741 1.00 90.31 216 ARG A CA 1
ATOM 1729 C C . ARG A 1 216 ? 3.209 -6.194 9.375 1.00 90.31 216 ARG A C 1
ATOM 1731 O O . ARG A 1 216 ? 2.768 -5.090 9.108 1.00 90.31 216 ARG A O 1
ATOM 1738 N N . HIS A 1 217 ? 3.129 -7.232 8.539 1.00 90.19 217 HIS A N 1
ATOM 1739 C CA . HIS A 1 217 ? 2.546 -7.093 7.213 1.00 90.19 217 HIS A CA 1
ATOM 1740 C C . HIS A 1 217 ? 1.039 -6.898 7.360 1.00 90.19 217 HIS A C 1
ATOM 1742 O O . HIS A 1 217 ? 0.517 -5.939 6.820 1.00 90.19 217 HIS A O 1
ATOM 1748 N N . LEU A 1 218 ? 0.365 -7.723 8.171 1.00 91.50 218 LEU A N 1
ATOM 1749 C CA . LEU A 1 218 ? -1.071 -7.572 8.441 1.00 91.50 218 LEU A CA 1
ATOM 1750 C C . LE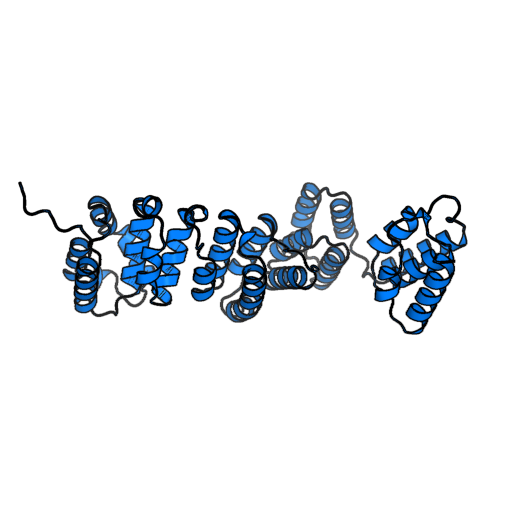U A 1 218 ? -1.419 -6.147 8.893 1.00 91.50 218 LEU A C 1
ATOM 1752 O O . LEU A 1 218 ? -2.379 -5.567 8.404 1.00 91.50 218 LEU A O 1
ATOM 1756 N N . LEU A 1 219 ? -0.596 -5.554 9.764 1.00 92.44 219 LEU A N 1
ATOM 1757 C CA . LEU A 1 219 ? -0.773 -4.170 10.200 1.00 92.44 219 LEU A CA 1
ATOM 1758 C C . LEU A 1 219 ? -0.653 -3.169 9.040 1.00 92.44 219 LEU A C 1
ATOM 1760 O O . LEU A 1 219 ? -1.472 -2.258 8.949 1.00 92.44 219 LEU A O 1
ATOM 1764 N N . ASP A 1 220 ? 0.342 -3.324 8.165 1.00 91.50 220 ASP A N 1
ATOM 1765 C CA . ASP A 1 220 ? 0.510 -2.464 6.987 1.00 91.50 220 ASP A CA 1
ATOM 1766 C C . ASP A 1 220 ? -0.690 -2.608 6.026 1.00 91.50 220 ASP A C 1
ATOM 1768 O O . ASP A 1 220 ? -1.254 -1.615 5.574 1.00 91.50 220 ASP A O 1
ATOM 1772 N N . PHE A 1 221 ? -1.169 -3.833 5.790 1.00 91.75 22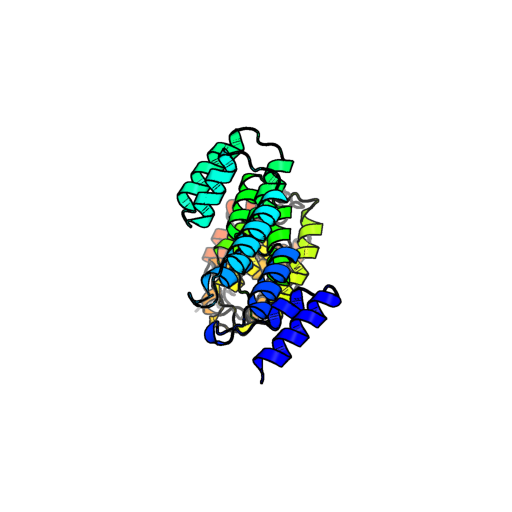1 PHE A N 1
ATOM 1773 C CA . PHE A 1 221 ? -2.361 -4.090 4.972 1.00 91.75 221 PHE A CA 1
ATOM 1774 C C . PHE A 1 221 ? -3.642 -3.490 5.584 1.00 91.75 221 PHE A C 1
ATOM 1776 O O . PHE A 1 221 ? -4.425 -2.865 4.871 1.00 91.75 221 PHE A O 1
ATOM 1783 N N . MET A 1 222 ? -3.840 -3.594 6.903 1.00 93.56 222 MET A N 1
ATOM 1784 C CA . MET A 1 222 ? -4.970 -2.960 7.603 1.00 93.56 222 MET A CA 1
ATOM 1785 C C . MET A 1 222 ? -4.929 -1.432 7.520 1.00 93.56 222 MET A C 1
ATOM 1787 O O . MET A 1 222 ? -5.958 -0.790 7.311 1.00 93.56 222 MET A O 1
ATOM 1791 N N . ARG A 1 223 ? -3.743 -0.830 7.677 1.00 92.38 223 ARG A N 1
ATOM 1792 C CA . ARG A 1 223 ? -3.568 0.622 7.526 1.00 92.38 223 ARG A CA 1
ATOM 1793 C C . ARG A 1 223 ? -3.946 1.070 6.122 1.00 92.38 223 ARG A C 1
ATOM 1795 O O . ARG A 1 223 ? -4.646 2.063 5.973 1.00 92.38 223 ARG A O 1
ATOM 1802 N N . LEU A 1 224 ? -3.544 0.298 5.117 1.00 92.44 224 LEU A N 1
ATOM 1803 C CA . LEU A 1 224 ? -3.812 0.603 3.720 1.00 92.44 224 LEU A CA 1
ATOM 1804 C C . LEU A 1 224 ? -5.311 0.501 3.434 1.00 92.44 224 LEU A C 1
ATOM 1806 O O . LEU A 1 224 ? -5.886 1.401 2.832 1.00 92.44 224 LEU A O 1
ATOM 1810 N N . ALA A 1 225 ? -5.957 -0.556 3.933 1.00 92.50 225 ALA A N 1
ATOM 1811 C CA . ALA A 1 225 ? -7.404 -0.727 3.855 1.00 92.50 225 ALA A CA 1
ATOM 1812 C C . ALA A 1 225 ? -8.161 0.440 4.515 1.00 92.50 225 ALA A C 1
ATOM 1814 O O . ALA A 1 225 ? -9.165 0.912 3.981 1.00 92.50 225 ALA A O 1
ATOM 1815 N N . THR A 1 226 ? -7.644 0.958 5.633 1.00 90.06 226 THR A N 1
ATOM 1816 C CA . THR A 1 226 ? -8.204 2.139 6.307 1.00 90.06 226 THR A CA 1
ATOM 1817 C C . THR A 1 226 ? -8.053 3.401 5.448 1.00 90.06 226 THR A C 1
ATOM 1819 O O . THR A 1 226 ? -9.010 4.159 5.317 1.00 90.06 226 THR A O 1
ATOM 1822 N N . GLU A 1 227 ? -6.892 3.615 4.822 1.00 89.94 227 GLU A N 1
ATOM 1823 C CA . GLU A 1 227 ? -6.621 4.772 3.950 1.00 89.94 227 GLU A CA 1
ATOM 1824 C C . GLU A 1 227 ? -7.501 4.796 2.697 1.00 89.94 227 GLU A C 1
ATOM 1826 O O . GLU A 1 227 ? -7.948 5.861 2.276 1.00 89.94 227 GLU A O 1
ATOM 1831 N N . ILE A 1 228 ? -7.808 3.630 2.123 1.00 90.94 228 ILE A N 1
ATOM 1832 C CA . ILE A 1 228 ? -8.734 3.535 0.985 1.00 90.94 228 ILE A CA 1
ATOM 1833 C C . ILE A 1 228 ? -10.209 3.483 1.410 1.00 90.94 228 ILE A C 1
ATOM 1835 O O . ILE A 1 228 ? -11.076 3.353 0.546 1.00 90.94 228 ILE A O 1
ATOM 1839 N N . HIS A 1 229 ? -10.510 3.621 2.707 1.00 89.19 229 HIS A N 1
ATOM 1840 C CA . HIS A 1 229 ? -11.846 3.526 3.306 1.00 89.19 229 HIS A CA 1
ATOM 1841 C C . HIS A 1 229 ? -12.576 2.210 2.982 1.00 89.19 229 HIS A C 1
ATOM 1843 O O . HIS A 1 229 ? -13.741 2.216 2.573 1.00 89.19 229 HIS A O 1
ATOM 1849 N N . SER A 1 230 ? -11.883 1.084 3.156 1.00 91.75 230 SER A N 1
ATOM 1850 C CA . SER A 1 230 ? -12.429 -0.267 3.000 1.00 91.75 230 SER A CA 1
ATOM 1851 C C . SER A 1 230 ? -12.453 -1.002 4.351 1.00 91.75 230 SER A C 1
ATOM 1853 O O . SER A 1 230 ? -11.471 -1.654 4.737 1.00 91.75 230 SER A O 1
ATOM 1855 N N . PRO A 1 231 ? -13.551 -0.876 5.126 1.00 90.94 231 PRO A N 1
ATOM 1856 C CA . PRO A 1 231 ? -13.659 -1.538 6.422 1.00 90.94 231 PRO A CA 1
ATOM 1857 C C . PRO A 1 231 ? -13.717 -3.065 6.277 1.00 90.94 231 PRO A C 1
ATOM 1859 O O . PRO A 1 231 ? -13.049 -3.761 7.038 1.00 90.94 231 PRO A O 1
ATOM 1862 N N . ASP A 1 232 ? -14.400 -3.594 5.258 1.00 92.31 232 ASP A N 1
ATOM 1863 C CA . ASP A 1 232 ? -14.462 -5.040 4.996 1.00 92.31 232 ASP A CA 1
ATOM 1864 C C . ASP A 1 232 ? -13.071 -5.637 4.741 1.00 92.31 232 ASP A C 1
ATOM 1866 O O . ASP A 1 232 ? -12.719 -6.689 5.280 1.00 92.31 232 ASP A O 1
ATOM 1870 N N . LEU A 1 233 ? -12.235 -4.930 3.976 1.00 92.69 233 LEU A N 1
ATOM 1871 C CA . LEU A 1 233 ? -10.866 -5.360 3.712 1.00 92.69 233 LEU A CA 1
ATOM 1872 C C . LEU A 1 233 ? -9.999 -5.309 4.979 1.00 92.69 233 LEU A C 1
ATOM 1874 O O . LEU A 1 233 ? -9.198 -6.210 5.214 1.00 92.69 233 LEU A O 1
ATOM 1878 N N . THR A 1 234 ? -10.195 -4.298 5.833 1.00 94.25 234 THR A N 1
ATOM 1879 C CA . THR A 1 234 ? -9.508 -4.208 7.135 1.00 94.25 234 THR A CA 1
ATOM 1880 C C . THR A 1 234 ? -9.807 -5.428 8.005 1.00 94.25 234 THR A C 1
ATOM 1882 O O . THR A 1 234 ? -8.896 -5.985 8.620 1.00 94.25 234 THR A O 1
ATOM 1885 N N . LEU A 1 235 ? -11.070 -5.864 8.035 1.00 93.38 235 LEU A N 1
ATOM 1886 C CA . LEU A 1 235 ? -11.496 -7.027 8.812 1.00 93.38 235 LEU A CA 1
ATOM 1887 C C . LEU A 1 235 ? -11.008 -8.349 8.220 1.00 93.38 235 LEU A C 1
ATOM 1889 O O . LEU A 1 235 ? -10.709 -9.274 8.971 1.00 93.38 235 LEU A O 1
ATOM 1893 N N . ARG A 1 236 ? -10.844 -8.432 6.896 1.00 92.38 236 ARG A N 1
ATOM 1894 C CA . ARG A 1 236 ? -10.296 -9.627 6.238 1.00 92.38 236 ARG A CA 1
ATOM 1895 C C . ARG A 1 236 ? -8.867 -9.947 6.681 1.00 92.38 236 ARG A C 1
ATOM 1897 O O . ARG A 1 236 ? -8.503 -11.112 6.767 1.00 92.38 236 ARG A O 1
ATOM 1904 N N . PHE A 1 237 ? -8.065 -8.930 6.995 1.00 92.31 237 PHE A N 1
ATOM 1905 C CA . PHE A 1 237 ? -6.681 -9.119 7.447 1.00 92.31 237 PHE A CA 1
ATOM 1906 C C . PHE A 1 237 ? -6.548 -9.446 8.938 1.00 92.31 237 PHE A C 1
ATOM 1908 O O . PHE A 1 237 ? -5.424 -9.573 9.435 1.00 92.31 237 PHE A O 1
ATOM 1915 N N . VAL A 1 238 ? -7.662 -9.555 9.670 1.00 91.88 238 VAL A N 1
ATOM 1916 C CA . VAL A 1 238 ? -7.650 -9.894 11.095 1.00 91.88 238 VAL A CA 1
ATOM 1917 C C . VAL A 1 238 ? -7.022 -11.274 11.287 1.00 91.88 238 VAL A C 1
ATOM 1919 O O . VAL A 1 238 ? -7.504 -12.251 10.720 1.00 91.88 238 VAL A O 1
ATOM 1922 N N . PRO A 1 239 ? -5.948 -11.388 12.086 1.00 90.62 239 PRO A N 1
ATOM 1923 C CA . PRO A 1 239 ? -5.303 -12.671 12.287 1.00 90.62 239 PRO A CA 1
ATOM 1924 C C . PRO A 1 239 ? -6.176 -13.615 13.117 1.00 90.62 239 PRO A C 1
ATOM 1926 O O . PRO A 1 239 ? -6.546 -13.301 14.247 1.00 90.62 239 PRO A O 1
ATOM 1929 N N . GLU A 1 240 ? -6.370 -14.835 12.622 1.00 87.81 240 GLU A N 1
ATOM 1930 C CA . GLU A 1 240 ? -7.001 -15.920 13.391 1.00 87.81 240 GLU A CA 1
ATOM 1931 C C . GLU A 1 240 ? -6.107 -16.410 14.549 1.00 87.81 240 GLU A C 1
ATOM 1933 O O . GLU A 1 240 ? -6.571 -16.905 15.573 1.00 87.81 240 GLU A O 1
ATOM 1938 N N . GLN A 1 241 ? -4.784 -16.255 14.426 1.00 88.62 241 GLN A N 1
ATOM 1939 C CA . GLN A 1 241 ? -3.829 -16.700 15.443 1.00 88.62 241 GLN A CA 1
ATOM 1940 C C . GLN A 1 241 ? -3.515 -15.585 16.449 1.00 88.62 241 GLN A C 1
ATOM 1942 O O . GLN A 1 241 ? -2.918 -14.574 16.078 1.00 88.62 241 GLN A O 1
ATOM 1947 N N . ALA A 1 242 ? -3.758 -15.830 17.743 1.00 86.44 242 ALA A N 1
ATOM 1948 C CA . ALA A 1 242 ? -3.479 -14.885 18.836 1.00 86.44 242 ALA A CA 1
ATOM 1949 C C . ALA A 1 242 ? -2.057 -14.277 18.794 1.00 86.44 242 ALA A C 1
ATOM 1951 O O . ALA A 1 242 ? -1.884 -13.079 18.982 1.00 86.44 242 ALA A O 1
ATOM 1952 N N . LYS A 1 243 ? -1.032 -15.072 18.452 1.00 88.19 243 LYS A N 1
ATOM 1953 C CA . LYS A 1 243 ? 0.376 -14.623 18.362 1.00 88.19 243 LYS A CA 1
ATOM 1954 C C . LYS A 1 243 ? 0.669 -13.603 17.251 1.00 88.19 243 LYS A C 1
ATOM 1956 O O . LYS A 1 243 ? 1.743 -13.009 17.246 1.00 88.19 243 LYS A O 1
ATOM 1961 N N . LYS A 1 244 ? -0.217 -13.478 16.256 1.00 90.62 244 LYS A N 1
ATOM 1962 C CA . LYS A 1 244 ? -0.064 -12.538 15.134 1.00 90.62 244 LYS A CA 1
ATOM 1963 C C . LYS A 1 244 ? -0.747 -11.196 15.411 1.00 90.62 244 LYS A C 1
ATOM 1965 O O . LYS A 1 244 ? -0.540 -10.262 14.639 1.00 90.62 244 LYS A O 1
ATOM 1970 N N . TRP A 1 245 ? -1.519 -11.087 16.490 1.00 93.19 245 TRP A N 1
ATOM 1971 C CA . TRP A 1 245 ? -2.086 -9.818 16.918 1.00 93.19 245 TRP A CA 1
ATOM 1972 C C . TRP A 1 245 ? -1.001 -8.873 17.429 1.00 93.19 245 TRP A C 1
ATOM 1974 O O . TRP A 1 245 ? -0.061 -9.278 18.113 1.00 93.19 245 TRP A O 1
ATOM 1984 N N . ALA A 1 246 ? -1.162 -7.591 17.123 1.00 92.44 246 ALA A N 1
ATOM 1985 C CA . ALA A 1 246 ? -0.343 -6.522 17.668 1.00 92.44 246 ALA A CA 1
ATOM 1986 C C . ALA A 1 246 ? -1.248 -5.388 18.153 1.00 92.44 246 ALA A C 1
ATOM 1988 O O . ALA A 1 246 ? -2.245 -5.073 17.504 1.00 92.44 246 ALA A O 1
ATOM 1989 N N . LEU A 1 247 ? -0.873 -4.734 19.256 1.00 91.00 247 LEU A N 1
ATOM 1990 C CA . LEU A 1 247 ? -1.647 -3.636 19.846 1.00 91.00 247 LEU A CA 1
ATOM 1991 C C . LEU A 1 247 ? -2.073 -2.551 18.828 1.00 91.00 247 LEU A C 1
ATOM 1993 O O . LEU A 1 247 ? -3.237 -2.157 18.854 1.00 91.00 247 LEU A O 1
ATOM 1997 N N . PRO A 1 248 ? -1.223 -2.113 17.870 1.00 93.69 248 PRO A N 1
ATOM 1998 C CA . PRO A 1 248 ? -1.621 -1.109 16.879 1.00 93.69 248 PRO A CA 1
ATOM 1999 C C . PRO A 1 248 ? -2.718 -1.553 15.899 1.00 93.69 248 PRO A C 1
ATOM 2001 O O . PRO A 1 248 ? -3.278 -0.699 15.217 1.00 93.69 248 PRO A O 1
ATOM 2004 N N . MET A 1 249 ? -3.013 -2.853 15.796 1.00 95.00 249 MET A N 1
ATOM 2005 C CA . MET A 1 249 ? -4.109 -3.363 14.962 1.00 95.00 249 MET A CA 1
ATOM 2006 C C . MET A 1 249 ? -5.465 -3.102 15.611 1.00 95.00 249 MET A C 1
ATOM 2008 O O . MET A 1 249 ? -6.436 -2.838 14.911 1.00 95.00 249 MET A O 1
ATOM 2012 N N . VAL A 1 250 ? -5.532 -3.148 16.945 1.00 92.38 250 VAL A N 1
ATOM 2013 C CA . VAL A 1 250 ? -6.795 -3.117 17.691 1.00 92.38 250 VAL A CA 1
ATOM 2014 C C . VAL A 1 250 ? -7.659 -1.900 17.328 1.00 92.38 250 VAL A C 1
ATOM 2016 O O . VAL A 1 250 ? -8.826 -2.104 16.992 1.00 92.38 250 VAL A O 1
ATOM 2019 N N . PRO A 1 251 ? -7.130 -0.660 17.278 1.00 90.38 251 PRO A N 1
ATOM 2020 C CA . PRO A 1 251 ? -7.943 0.491 16.897 1.00 90.38 251 PRO A CA 1
ATOM 2021 C C . PRO A 1 251 ? -8.472 0.442 15.461 1.00 90.38 251 PRO A C 1
ATOM 2023 O O . PRO A 1 251 ? -9.592 0.882 15.213 1.00 90.38 251 PRO A O 1
ATOM 2026 N N . LEU A 1 252 ? -7.690 -0.105 14.524 1.00 93.00 252 LEU A N 1
ATOM 2027 C CA . LEU A 1 252 ? -8.082 -0.220 13.115 1.00 93.00 252 LEU A CA 1
ATOM 2028 C C . LEU A 1 252 ? -9.230 -1.218 12.963 1.00 93.00 252 LEU A C 1
ATOM 2030 O O . LEU A 1 252 ? -10.255 -0.912 12.356 1.00 93.00 252 LEU A O 1
ATOM 2034 N N . VAL A 1 253 ? -9.075 -2.388 13.585 1.00 93.31 253 VAL A N 1
ATOM 2035 C CA . VAL A 1 253 ? -10.056 -3.470 13.519 1.00 93.31 253 VAL A CA 1
ATOM 2036 C C . VAL A 1 253 ? -11.353 -3.069 14.224 1.00 93.31 253 VAL A C 1
ATOM 2038 O O . VAL A 1 253 ? -12.425 -3.284 13.672 1.00 93.31 253 VAL A O 1
ATOM 2041 N N . MET A 1 254 ? -11.291 -2.433 15.398 1.00 88.75 254 MET A N 1
ATOM 2042 C CA . MET A 1 254 ? -12.497 -1.984 16.106 1.00 88.75 254 MET A CA 1
ATOM 2043 C C . MET A 1 254 ? -13.273 -0.917 15.325 1.00 88.75 254 MET A C 1
ATOM 2045 O O . MET A 1 254 ? -14.495 -1.010 15.224 1.00 88.75 254 MET A O 1
ATOM 2049 N N . SER A 1 255 ? -12.570 0.044 14.718 1.00 87.00 255 SER A N 1
ATOM 2050 C CA . SER A 1 255 ? -13.189 1.068 13.869 1.00 87.00 255 SER A CA 1
ATOM 2051 C C . SER A 1 255 ? -13.867 0.446 12.641 1.00 87.00 255 SER A C 1
ATOM 2053 O O . SER A 1 255 ? -15.006 0.778 12.322 1.00 87.00 255 SER A O 1
ATOM 2055 N N . ALA A 1 256 ? -13.204 -0.498 11.967 1.00 89.88 256 ALA A N 1
ATOM 2056 C CA . ALA A 1 256 ? -13.787 -1.210 10.828 1.00 89.88 256 ALA A CA 1
ATOM 2057 C C . ALA A 1 256 ? -14.983 -2.094 11.234 1.00 89.88 256 ALA A C 1
ATOM 2059 O O . ALA A 1 256 ? -15.995 -2.140 10.533 1.00 89.88 256 ALA A O 1
ATOM 2060 N N . ALA A 1 257 ? -14.905 -2.742 12.399 1.00 88.00 257 ALA A N 1
ATOM 2061 C CA . ALA A 1 257 ? -15.975 -3.570 12.950 1.00 88.00 257 ALA A CA 1
ATOM 2062 C C . ALA A 1 257 ? -17.206 -2.745 13.344 1.00 88.00 257 ALA A C 1
ATOM 2064 O O . ALA A 1 257 ? -18.333 -3.213 13.204 1.00 88.00 257 ALA A O 1
ATOM 2065 N N . ALA A 1 258 ? -17.011 -1.510 13.809 1.00 82.31 258 ALA A N 1
ATOM 2066 C CA . ALA A 1 258 ? -18.112 -0.589 14.065 1.00 82.31 258 ALA A CA 1
ATOM 2067 C C . ALA A 1 258 ? -18.838 -0.186 12.776 1.00 82.31 258 ALA A C 1
ATOM 2069 O O . ALA A 1 258 ? -20.064 -0.214 12.728 1.00 82.31 258 ALA A O 1
ATOM 2070 N N . GLN A 1 259 ? -18.097 0.113 11.707 1.00 84.50 259 GLN A N 1
ATOM 2071 C CA . GLN A 1 259 ? -18.675 0.502 10.412 1.00 84.50 259 GLN A CA 1
ATOM 2072 C C . GLN A 1 259 ? -19.463 -0.630 9.730 1.00 84.50 259 GLN A C 1
ATOM 2074 O O . GLN A 1 259 ? -20.377 -0.363 8.955 1.00 84.50 259 GLN A O 1
ATOM 2079 N N . THR A 1 260 ? -19.129 -1.886 10.030 1.00 85.62 260 THR A N 1
ATOM 2080 C CA . THR A 1 260 ? -19.738 -3.094 9.439 1.00 85.62 260 THR A CA 1
ATOM 2081 C C . THR A 1 260 ? -20.699 -3.818 10.387 1.00 85.62 260 THR A C 1
ATOM 2083 O O . THR A 1 260 ? -21.239 -4.863 10.033 1.00 85.62 260 THR A O 1
ATOM 2086 N N . ASN A 1 261 ? -20.950 -3.271 11.583 1.00 80.50 261 ASN A N 1
ATOM 2087 C CA . ASN A 1 261 ? -21.761 -3.887 12.643 1.00 80.50 261 ASN A CA 1
ATOM 2088 C C . ASN A 1 261 ? -21.247 -5.257 13.148 1.00 80.50 261 ASN A C 1
ATOM 2090 O O . ASN A 1 261 ? -22.022 -6.052 13.676 1.00 80.50 261 ASN A O 1
ATOM 2094 N N . GLN A 1 262 ? -19.941 -5.523 13.048 1.00 81.81 262 GLN A N 1
ATOM 2095 C CA . GLN A 1 262 ? -19.279 -6.760 13.502 1.00 81.81 262 GLN A CA 1
ATOM 2096 C C . GLN A 1 262 ? -18.499 -6.590 14.821 1.00 81.81 262 GLN A C 1
ATOM 2098 O O . GLN A 1 262 ? -17.729 -7.460 15.231 1.00 81.81 262 GLN A O 1
ATOM 2103 N N . LEU A 1 263 ? -18.685 -5.467 15.526 1.00 81.12 263 LEU A N 1
ATOM 2104 C CA . LEU A 1 263 ? -17.924 -5.125 16.738 1.00 81.12 263 LEU A CA 1
ATOM 2105 C C . LEU A 1 263 ? -18.047 -6.167 17.864 1.00 81.12 263 LEU A C 1
ATOM 2107 O O . LEU A 1 263 ? -17.114 -6.339 18.645 1.00 81.12 263 LEU A O 1
ATOM 2111 N N . GLY A 1 264 ? -19.185 -6.860 17.966 1.00 75.44 264 GLY A N 1
ATOM 2112 C CA . GLY A 1 264 ? -19.370 -7.950 18.929 1.00 75.44 264 GLY A CA 1
ATOM 2113 C C . GLY A 1 264 ? -18.397 -9.103 18.686 1.00 75.44 264 GLY A C 1
ATOM 2114 O O . GLY A 1 264 ? -17.588 -9.407 19.559 1.00 75.44 264 GLY A O 1
ATOM 2115 N N . GLU A 1 265 ? -18.441 -9.664 17.477 1.00 82.69 265 GLU A N 1
ATOM 2116 C CA . GLU A 1 265 ? -17.649 -10.825 17.048 1.00 82.69 265 GLU A CA 1
ATOM 2117 C C . GLU A 1 265 ? -16.144 -10.547 17.100 1.00 82.69 265 GLU A C 1
ATOM 2119 O O . GLU A 1 265 ? -15.354 -11.359 17.574 1.00 82.69 265 GLU A O 1
ATOM 2124 N N . ILE A 1 266 ? -15.735 -9.360 16.652 1.00 86.50 266 ILE A N 1
ATOM 2125 C CA . ILE A 1 266 ? -14.325 -8.974 16.617 1.00 86.50 266 ILE A CA 1
ATOM 2126 C C . ILE A 1 266 ? -13.723 -8.867 18.014 1.00 86.50 266 ILE A C 1
ATOM 2128 O O . ILE A 1 266 ? -12.584 -9.280 18.212 1.00 86.50 266 ILE A O 1
ATOM 2132 N N . VAL A 1 267 ? -14.459 -8.325 18.987 1.00 83.31 267 VAL A N 1
ATOM 2133 C CA . VAL A 1 267 ? -13.937 -8.158 20.352 1.00 83.31 267 VAL A CA 1
ATOM 2134 C C . VAL A 1 267 ? -13.635 -9.506 21.000 1.00 83.31 267 VAL A C 1
ATOM 2136 O O . VAL A 1 267 ? -12.664 -9.605 21.742 1.00 83.31 267 VAL A O 1
ATOM 2139 N N . GLU A 1 268 ? -14.402 -10.547 20.677 1.00 83.44 268 GLU A N 1
ATOM 2140 C CA . GLU A 1 268 ? -14.152 -11.910 21.162 1.00 83.44 268 GLU A CA 1
ATOM 2141 C C . GLU A 1 268 ? -12.875 -12.526 20.570 1.00 83.44 268 GLU A C 1
ATOM 2143 O O . GLU A 1 268 ? -12.254 -13.378 21.204 1.00 83.44 268 GLU A O 1
ATOM 2148 N N . LYS A 1 269 ? -12.441 -12.073 19.386 1.00 87.12 269 LYS A N 1
ATOM 2149 C CA . LYS A 1 269 ? -11.193 -12.525 18.751 1.00 87.12 269 LYS A CA 1
ATOM 2150 C C . LYS A 1 269 ? -9.937 -11.843 19.305 1.00 87.12 269 LYS A C 1
ATOM 2152 O O . LYS A 1 269 ? -8.835 -12.355 19.103 1.00 87.12 269 LYS A O 1
ATOM 2157 N N . ILE A 1 270 ? -10.066 -10.690 19.966 1.00 87.50 270 ILE A N 1
ATOM 2158 C CA . ILE A 1 270 ? -8.912 -9.935 20.471 1.00 87.50 270 ILE A CA 1
ATOM 2159 C C . ILE A 1 270 ? -8.309 -10.675 21.671 1.00 87.50 270 ILE A C 1
ATOM 2161 O O . ILE A 1 270 ? -9.024 -10.951 22.634 1.00 87.50 270 ILE A O 1
ATOM 2165 N N . PRO A 1 271 ? -6.992 -10.953 21.676 1.00 89.81 271 PRO A N 1
ATOM 2166 C CA . PRO A 1 271 ? -6.339 -11.538 22.838 1.00 89.81 271 PRO A CA 1
ATOM 2167 C C . PRO A 1 271 ? -6.537 -10.679 24.089 1.00 89.81 271 PRO A C 1
ATOM 2169 O O . PRO A 1 271 ? -6.244 -9.483 24.075 1.00 89.81 271 PRO A O 1
ATOM 2172 N N . GLU A 1 272 ? -6.950 -11.313 25.185 1.00 84.31 272 GLU A N 1
ATOM 2173 C CA . GLU A 1 272 ? -7.181 -10.687 26.496 1.00 84.31 272 GLU A CA 1
ATOM 2174 C C . GLU A 1 272 ? -6.067 -9.713 26.902 1.00 84.31 272 GLU A C 1
ATOM 2176 O O . GLU A 1 272 ? -6.332 -8.573 27.272 1.00 84.31 272 GLU A O 1
ATOM 2181 N N . GLN A 1 273 ? -4.809 -10.137 26.763 1.00 86.75 273 GLN A N 1
ATOM 2182 C CA . GLN A 1 273 ? -3.632 -9.343 27.130 1.00 86.75 273 GLN A CA 1
ATOM 2183 C C . GLN A 1 273 ? -3.580 -8.000 26.395 1.00 86.75 273 GLN A C 1
ATOM 2185 O O . GLN A 1 273 ? -3.177 -6.995 26.968 1.00 86.75 273 GLN A O 1
ATOM 2190 N N . LEU A 1 274 ? -4.006 -7.971 25.129 1.00 87.12 274 LEU A N 1
ATOM 2191 C CA . LEU A 1 274 ? -4.067 -6.738 24.349 1.00 87.12 274 LEU A CA 1
ATOM 2192 C C . LEU A 1 274 ? -5.287 -5.901 24.723 1.00 87.12 274 LEU A C 1
ATOM 2194 O O . LEU A 1 274 ? -5.205 -4.680 24.687 1.00 87.12 274 LEU A O 1
ATOM 2198 N N . PHE A 1 275 ? -6.407 -6.528 25.088 1.00 82.38 275 PHE A N 1
ATOM 2199 C CA . PHE A 1 275 ? -7.610 -5.812 25.513 1.00 82.38 275 PHE A CA 1
ATOM 2200 C C . PHE A 1 275 ? -7.474 -5.190 26.914 1.00 82.38 275 PHE A C 1
ATOM 2202 O O . PHE A 1 275 ? -8.178 -4.237 27.237 1.00 82.38 275 PHE A O 1
ATOM 2209 N N . GLN A 1 276 ? -6.555 -5.679 27.749 1.00 81.00 276 GLN A N 1
ATOM 2210 C CA . GLN A 1 276 ? -6.227 -5.062 29.040 1.00 81.00 276 GLN A CA 1
ATOM 2211 C C . GLN A 1 276 ? -5.483 -3.720 28.897 1.00 81.00 276 GLN A C 1
ATOM 2213 O O . GLN A 1 276 ? -5.455 -2.930 29.840 1.00 81.00 276 GLN A O 1
ATOM 2218 N N . GLU A 1 277 ? -4.912 -3.432 27.725 1.00 82.50 277 GLU A N 1
ATOM 2219 C CA . GLU A 1 277 ? -4.253 -2.157 27.448 1.00 82.50 277 GLU A CA 1
ATOM 2220 C C . GLU A 1 277 ? -5.273 -1.016 27.327 1.00 82.50 277 GLU A C 1
ATOM 2222 O O . GLU A 1 277 ? -6.229 -1.087 26.549 1.00 82.50 277 GLU A O 1
ATOM 2227 N N . ILE A 1 278 ? -5.012 0.102 28.013 1.00 75.75 278 ILE A N 1
ATOM 2228 C CA . ILE A 1 278 ? -5.878 1.300 28.021 1.00 75.75 278 ILE A CA 1
ATOM 2229 C C . ILE A 1 278 ? -6.199 1.767 26.593 1.00 75.75 278 ILE A C 1
ATOM 2231 O O . ILE A 1 278 ? -7.323 2.156 26.278 1.00 75.75 278 ILE A O 1
ATOM 2235 N N . SER A 1 279 ? -5.210 1.707 25.698 1.00 80.81 279 SER A N 1
ATOM 2236 C CA . SER A 1 279 ? -5.371 2.125 24.301 1.00 80.81 279 SER A CA 1
ATOM 2237 C C . SER A 1 279 ? -6.365 1.259 23.512 1.00 80.81 279 SER A C 1
ATOM 2239 O O . SER A 1 279 ? -7.109 1.795 22.688 1.00 80.81 279 SER A O 1
ATOM 2241 N N . ALA A 1 280 ? -6.426 -0.045 23.792 1.00 80.44 280 ALA A N 1
ATOM 2242 C CA . ALA A 1 280 ? -7.380 -0.969 23.187 1.00 80.44 280 ALA A CA 1
ATOM 2243 C C . ALA A 1 280 ? -8.793 -0.742 23.736 1.00 80.44 280 ALA A C 1
ATOM 2245 O O . ALA A 1 280 ? -9.745 -0.619 22.964 1.00 80.44 280 ALA A O 1
ATOM 2246 N N . GLN A 1 281 ? -8.923 -0.597 25.056 1.00 76.38 281 GLN A N 1
ATOM 2247 C CA . GLN A 1 281 ? -10.204 -0.295 25.702 1.00 76.38 281 GLN A CA 1
ATOM 2248 C C . GLN A 1 281 ? -10.778 1.035 25.207 1.00 76.38 281 GLN A C 1
ATOM 2250 O O . GLN A 1 281 ? -11.959 1.133 24.885 1.00 76.38 281 GLN A O 1
ATOM 2255 N N . ARG A 1 282 ? -9.935 2.057 25.046 1.00 76.38 282 ARG A N 1
ATOM 2256 C CA . ARG A 1 282 ? -10.345 3.354 24.496 1.00 76.38 282 ARG A CA 1
ATOM 2257 C C . ARG A 1 282 ? -10.841 3.249 23.062 1.00 76.38 282 ARG A C 1
ATOM 2259 O O . ARG A 1 282 ? -11.866 3.837 22.725 1.00 76.38 282 ARG A O 1
ATOM 2266 N N . ALA A 1 283 ? -10.137 2.498 22.217 1.00 80.19 283 ALA A N 1
ATOM 2267 C CA . ALA A 1 283 ? -10.576 2.263 20.846 1.00 80.19 283 ALA A CA 1
ATOM 2268 C C . ALA A 1 283 ? -11.940 1.561 20.796 1.00 80.19 283 ALA A C 1
ATOM 2270 O O . ALA A 1 283 ? -12.779 1.901 19.960 1.00 80.19 283 ALA A O 1
ATOM 2271 N N . TYR A 1 284 ? -12.185 0.641 21.727 1.00 80.31 284 TYR A N 1
ATOM 2272 C CA . TYR A 1 284 ? -13.453 -0.061 21.844 1.00 80.31 284 TYR A CA 1
ATOM 2273 C C . TYR A 1 284 ? -14.599 0.884 22.200 1.00 80.31 284 TYR A C 1
ATOM 2275 O O . TYR A 1 284 ? -15.611 0.897 21.501 1.00 80.31 284 TYR A O 1
ATOM 2283 N N . VAL A 1 285 ? -14.416 1.728 23.222 1.00 71.06 285 VAL A N 1
ATOM 2284 C CA . VAL A 1 285 ? -15.407 2.745 23.612 1.00 71.06 285 VAL A CA 1
ATOM 2285 C C . VAL A 1 285 ? -15.720 3.688 22.448 1.00 71.06 285 VAL A C 1
ATOM 2287 O O . VAL A 1 285 ? -16.887 3.922 22.136 1.00 71.06 285 VAL A O 1
ATOM 2290 N N . LEU A 1 286 ? -14.691 4.191 21.760 1.00 73.25 286 LEU A N 1
ATOM 2291 C CA . LEU A 1 286 ? -14.874 5.072 20.603 1.00 73.25 286 LEU A CA 1
ATOM 2292 C C . LEU A 1 286 ? -15.650 4.390 19.467 1.00 73.25 286 LEU A C 1
ATOM 2294 O O . LEU A 1 286 ? -16.488 5.024 18.832 1.00 73.25 286 LEU A O 1
ATOM 2298 N N . SER A 1 287 ? -15.399 3.104 19.233 1.00 78.94 287 SER A N 1
ATOM 2299 C CA . SER A 1 287 ? -16.063 2.322 18.183 1.00 78.94 287 SER A CA 1
ATOM 2300 C C . SER A 1 287 ? -17.515 1.994 18.545 1.00 78.94 287 SER A C 1
ATOM 2302 O O . SER A 1 287 ? -18.395 2.035 17.688 1.00 78.94 287 SER A O 1
ATOM 2304 N N . LEU A 1 288 ? -17.808 1.751 19.827 1.00 70.12 288 LEU A N 1
ATOM 2305 C CA . LEU A 1 288 ? -19.183 1.606 20.308 1.00 70.12 288 LEU A CA 1
ATOM 2306 C C . LEU A 1 288 ? -20.007 2.861 20.042 1.00 70.12 288 LEU A C 1
ATOM 2308 O O . LEU A 1 288 ? -21.113 2.762 19.523 1.00 70.12 288 LEU A O 1
ATOM 2312 N N . LEU A 1 289 ? -19.451 4.036 20.333 1.00 66.38 289 LEU A N 1
ATOM 2313 C CA . LEU A 1 289 ? -20.121 5.319 20.112 1.00 66.38 289 LEU A CA 1
ATOM 2314 C C . LEU A 1 289 ? -20.452 5.589 18.639 1.00 66.38 289 LEU A C 1
ATOM 2316 O O . LEU A 1 289 ? -21.432 6.269 18.337 1.00 66.38 289 LEU A O 1
ATOM 2320 N N . GLN A 1 290 ? -19.665 5.045 17.710 1.00 69.25 290 GLN A N 1
ATOM 2321 C CA . GLN A 1 290 ? -19.970 5.127 16.280 1.00 69.25 290 GLN A CA 1
ATOM 2322 C C . GLN A 1 290 ? -21.199 4.290 15.894 1.00 69.25 290 GLN A C 1
ATOM 2324 O O . GLN A 1 290 ? -21.931 4.686 14.992 1.00 69.25 290 GLN A O 1
ATOM 2329 N N . CYS A 1 291 ? -21.451 3.169 16.578 1.00 66.56 291 CYS A N 1
ATOM 2330 C CA . CYS A 1 291 ? -22.522 2.226 16.235 1.00 66.56 291 CYS A CA 1
ATOM 2331 C C . CYS A 1 291 ? -23.920 2.685 16.669 1.00 66.56 291 CYS A C 1
ATOM 2333 O O . CYS A 1 291 ? -24.916 2.114 16.224 1.00 66.56 291 CYS A O 1
ATOM 2335 N N . ILE A 1 292 ? -24.023 3.652 17.585 1.00 62.47 292 ILE A N 1
ATOM 2336 C CA . ILE A 1 292 ? -25.305 3.953 18.216 1.00 62.47 292 ILE A CA 1
ATOM 2337 C C . ILE A 1 292 ? -26.041 5.062 17.440 1.00 62.47 292 ILE A C 1
ATOM 2339 O O . ILE A 1 292 ? -25.465 6.139 17.219 1.00 62.47 292 ILE A O 1
ATOM 2343 N N . PRO A 1 293 ? -27.305 4.837 17.010 1.00 55.12 293 PRO A N 1
ATOM 2344 C CA . PRO A 1 293 ? -28.130 5.879 16.402 1.00 55.12 293 PRO A CA 1
ATOM 2345 C C . PRO A 1 293 ? -28.250 7.129 17.287 1.00 55.12 293 PRO A C 1
ATOM 2347 O O . PRO A 1 293 ? -28.180 7.045 18.507 1.00 55.12 293 PRO A O 1
ATOM 2350 N N . VAL A 1 294 ? -28.491 8.285 16.653 1.00 54.06 294 VAL A N 1
ATOM 2351 C CA . VAL A 1 294 ? -28.538 9.662 17.215 1.00 54.06 294 VAL A CA 1
ATOM 2352 C C . VAL A 1 294 ? -29.525 9.851 18.392 1.00 54.06 294 VAL A C 1
ATOM 2354 O O . VAL A 1 294 ? -29.606 10.928 18.971 1.00 54.06 294 VAL A O 1
ATOM 2357 N N . ASN A 1 295 ? -30.285 8.825 18.774 1.00 60.47 295 ASN A N 1
ATOM 2358 C CA . ASN A 1 295 ? -31.120 8.874 19.963 1.00 60.47 295 ASN A CA 1
ATOM 2359 C C . ASN A 1 295 ? -30.275 8.542 21.205 1.00 60.47 295 ASN A C 1
ATOM 2361 O O . ASN A 1 295 ? -29.888 7.394 21.398 1.00 60.47 295 ASN A O 1
ATOM 2365 N N . TRP A 1 296 ? -30.015 9.538 22.050 1.00 54.91 296 TRP A N 1
ATOM 2366 C CA . TRP A 1 296 ? -29.235 9.388 23.282 1.00 54.91 296 TRP A CA 1
ATOM 2367 C C . TRP A 1 296 ? -29.825 8.384 24.278 1.00 54.91 296 TRP A C 1
ATOM 2369 O O . TRP A 1 296 ? -29.064 7.684 24.940 1.00 54.91 296 TRP A O 1
ATOM 2379 N N . ASP A 1 297 ? -31.146 8.214 24.314 1.00 56.53 297 ASP A N 1
ATOM 2380 C CA . ASP A 1 297 ? -31.769 7.154 25.116 1.00 56.53 297 ASP A CA 1
ATOM 2381 C C . ASP A 1 297 ? -31.420 5.773 24.546 1.00 56.53 297 ASP A C 1
ATOM 2383 O O . ASP A 1 297 ? -31.126 4.836 25.284 1.00 56.53 297 ASP A O 1
ATOM 2387 N N . ALA A 1 298 ? -31.324 5.661 23.217 1.00 55.78 298 ALA A N 1
ATOM 2388 C CA . ALA A 1 298 ? -30.820 4.457 22.563 1.00 55.78 298 ALA A CA 1
ATOM 2389 C C . ALA A 1 298 ? -29.302 4.274 22.758 1.00 55.78 298 ALA A C 1
ATOM 2391 O O . ALA A 1 298 ? -28.856 3.132 22.806 1.00 55.78 298 ALA A O 1
ATOM 2392 N N . VAL A 1 299 ? -28.518 5.355 22.912 1.00 51.84 299 VAL A N 1
ATOM 2393 C CA . VAL A 1 299 ? -27.093 5.320 23.321 1.00 51.84 299 VAL A CA 1
ATOM 2394 C C . VAL A 1 299 ? -26.946 4.673 24.685 1.00 51.84 299 VAL A C 1
ATOM 2396 O O . VAL A 1 299 ? -26.203 3.700 24.830 1.00 51.84 299 VAL A O 1
ATOM 2399 N N . VAL A 1 300 ? -27.702 5.167 25.659 1.00 53.94 300 VAL A N 1
ATOM 2400 C CA . VAL A 1 300 ? -27.697 4.662 27.031 1.00 53.94 300 VAL A CA 1
ATOM 2401 C C . VAL A 1 300 ? -28.227 3.232 27.092 1.00 53.94 300 VAL A C 1
ATOM 2403 O O . VAL A 1 300 ? -27.597 2.372 27.704 1.00 53.94 300 VAL A O 1
ATOM 2406 N N . ASP A 1 301 ? -29.337 2.927 26.422 1.00 57.88 301 ASP A N 1
ATOM 2407 C CA . ASP A 1 301 ? -29.916 1.583 26.425 1.00 57.88 301 ASP A CA 1
ATOM 2408 C C . ASP A 1 301 ? -29.048 0.568 25.679 1.00 57.88 301 ASP A C 1
ATOM 2410 O O . ASP A 1 301 ? -28.911 -0.573 26.128 1.00 57.88 301 ASP A O 1
ATOM 2414 N N . ALA A 1 302 ? -28.423 0.952 24.563 1.00 54.19 302 ALA A N 1
ATOM 2415 C CA . ALA A 1 302 ? -27.464 0.102 23.868 1.00 54.19 302 ALA A CA 1
ATOM 2416 C C . ALA A 1 302 ? -26.246 -0.161 24.752 1.00 54.19 302 ALA A C 1
ATOM 2418 O O . ALA A 1 302 ? -25.867 -1.318 24.905 1.00 54.19 302 ALA A O 1
ATOM 2419 N N . ALA A 1 303 ? -25.682 0.867 25.388 1.00 52.78 303 ALA A N 1
ATOM 2420 C CA . ALA A 1 303 ? -24.544 0.721 26.289 1.00 52.78 303 ALA A CA 1
ATOM 2421 C C . ALA A 1 303 ? -24.876 -0.136 27.517 1.00 52.78 303 ALA A C 1
ATOM 2423 O O . ALA A 1 303 ? -24.134 -1.064 27.825 1.00 52.78 303 ALA A O 1
ATOM 2424 N N . ARG A 1 304 ? -26.049 0.053 28.136 1.00 54.03 304 ARG A N 1
ATOM 2425 C CA . ARG A 1 304 ? -26.578 -0.809 29.209 1.00 54.03 304 ARG A CA 1
ATOM 2426 C C . ARG A 1 304 ? -26.768 -2.248 28.765 1.00 54.03 304 ARG A C 1
ATOM 2428 O O . ARG A 1 304 ? -26.379 -3.167 29.479 1.00 54.03 304 ARG A O 1
ATOM 2435 N N . ASN A 1 305 ? -27.382 -2.469 27.605 1.00 55.75 305 ASN A N 1
ATOM 2436 C CA . ASN A 1 305 ? -27.581 -3.812 27.064 1.00 55.75 305 ASN A CA 1
ATOM 2437 C C . ASN A 1 305 ? -26.248 -4.478 26.730 1.00 55.75 305 ASN A C 1
ATOM 2439 O O . ASN A 1 305 ? -26.102 -5.683 26.914 1.00 55.75 305 ASN A O 1
ATOM 2443 N N . LEU A 1 306 ? -25.271 -3.705 26.274 1.00 51.66 306 LEU A N 1
ATOM 2444 C CA . LEU A 1 306 ? -23.944 -4.179 25.931 1.00 51.66 306 LEU A CA 1
ATOM 2445 C C . LEU A 1 306 ? -23.111 -4.487 27.180 1.00 51.66 306 LEU A C 1
ATOM 2447 O O . LEU A 1 306 ? -22.499 -5.547 27.228 1.00 51.66 306 LEU A O 1
ATOM 2451 N N . ALA A 1 307 ? -23.175 -3.652 28.218 1.00 50.91 307 ALA A N 1
ATOM 2452 C CA . ALA A 1 307 ? -22.602 -3.908 29.538 1.00 50.91 307 ALA A CA 1
ATOM 2453 C C . ALA A 1 307 ? -23.227 -5.147 30.200 1.00 50.91 307 ALA A C 1
ATOM 2455 O O . ALA A 1 307 ? -22.518 -6.012 30.709 1.00 50.91 307 ALA A O 1
ATOM 2456 N N . ARG A 1 308 ? -24.558 -5.302 30.100 1.00 53.41 308 ARG A N 1
ATOM 2457 C CA . ARG A 1 308 ? -25.289 -6.496 30.564 1.00 53.41 308 ARG A CA 1
ATOM 2458 C C . ARG A 1 308 ? -24.927 -7.758 29.777 1.00 53.41 308 ARG A C 1
ATOM 2460 O O . ARG A 1 308 ? -24.861 -8.831 30.366 1.00 53.41 308 ARG A O 1
ATOM 2467 N N . ARG A 1 309 ? -24.704 -7.650 28.461 1.00 51.28 309 ARG A N 1
ATOM 2468 C CA . ARG A 1 309 ? -24.273 -8.771 27.603 1.00 51.28 309 ARG A CA 1
ATOM 2469 C C . ARG A 1 309 ? -22.787 -9.107 27.769 1.00 51.28 309 ARG A C 1
ATOM 2471 O O . ARG A 1 309 ? -22.418 -10.252 27.541 1.00 51.28 309 ARG A O 1
ATOM 2478 N N . LYS A 1 310 ? -21.946 -8.145 28.168 1.00 46.31 310 LYS A N 1
ATOM 2479 C CA . LYS A 1 310 ? -20.479 -8.263 28.259 1.00 46.31 310 LYS A CA 1
ATOM 2480 C C . LYS A 1 310 ? -19.941 -8.149 29.687 1.00 46.31 310 LYS A C 1
ATOM 2482 O O . LYS A 1 310 ? -18.934 -7.484 29.918 1.00 46.31 310 LYS A O 1
ATOM 2487 N N . ALA A 1 311 ? -20.503 -8.899 30.629 1.00 47.16 311 ALA A N 1
ATOM 2488 C CA . ALA A 1 311 ? -19.831 -9.202 31.898 1.00 47.16 311 ALA A CA 1
ATOM 2489 C C . ALA A 1 311 ? -18.584 -10.107 31.699 1.00 47.16 311 ALA A C 1
ATOM 2491 O O . ALA A 1 311 ? -18.432 -11.111 32.387 1.00 47.16 311 ALA A O 1
ATOM 2492 N N . HIS A 1 312 ? -17.745 -9.844 30.690 1.00 46.66 312 HIS A N 1
ATOM 2493 C CA . HIS A 1 312 ? -16.562 -10.644 30.346 1.00 46.66 312 HIS A CA 1
ATOM 2494 C C . HIS A 1 312 ? -15.260 -9.827 30.384 1.00 46.66 312 HIS A C 1
ATOM 2496 O O . HIS A 1 312 ? -14.213 -10.436 30.556 1.00 46.66 312 HIS A O 1
ATOM 2502 N N . TRP A 1 313 ? -15.295 -8.483 30.313 1.00 51.22 313 TRP A N 1
ATOM 2503 C CA . TRP A 1 313 ? -14.081 -7.651 30.409 1.00 51.22 313 TRP A CA 1
ATOM 2504 C C . TRP A 1 313 ? -14.337 -6.307 31.113 1.00 51.22 313 TRP A C 1
ATOM 2506 O O . TRP A 1 313 ? -15.067 -5.481 30.564 1.00 51.22 313 TRP A O 1
ATOM 2516 N N . PRO A 1 314 ? -13.745 -6.046 32.293 1.00 59.03 314 PRO A N 1
ATOM 2517 C CA . PRO A 1 314 ? -13.893 -4.763 32.976 1.00 59.03 314 PRO A CA 1
ATOM 2518 C C . PRO A 1 314 ? -13.102 -3.659 32.251 1.00 59.03 314 PRO A C 1
ATOM 2520 O O . PRO A 1 314 ? -11.886 -3.769 32.081 1.00 59.03 314 PRO A O 1
ATOM 2523 N N . ILE A 1 315 ? -13.779 -2.580 31.838 1.00 60.91 315 ILE A N 1
ATOM 2524 C CA . ILE A 1 315 ? -13.110 -1.342 31.403 1.00 60.91 315 ILE A CA 1
ATOM 2525 C C . ILE A 1 315 ? -12.565 -0.644 32.649 1.00 60.91 315 ILE A C 1
ATOM 2527 O O . ILE A 1 315 ? -13.245 -0.542 33.669 1.00 60.91 315 ILE A O 1
ATOM 2531 N N . GLN A 1 316 ? -11.324 -0.172 32.591 1.00 61.75 316 GLN A N 1
ATOM 2532 C CA . GLN A 1 316 ? -10.708 0.476 33.745 1.00 61.75 316 GLN A CA 1
ATOM 2533 C C . GLN A 1 316 ? -11.410 1.807 34.060 1.00 61.75 316 GLN A C 1
ATOM 2535 O O . GLN A 1 316 ? -11.610 2.640 33.180 1.00 61.75 316 GLN A O 1
ATOM 2540 N N . THR A 1 317 ? -11.758 2.033 35.329 1.00 58.16 317 THR A N 1
ATOM 2541 C CA . THR A 1 317 ? -12.533 3.208 35.772 1.00 58.16 317 THR A CA 1
ATOM 2542 C C . THR A 1 317 ? -11.861 4.539 35.431 1.00 58.16 317 THR A C 1
ATOM 2544 O O . THR A 1 317 ? -12.517 5.442 34.928 1.00 58.16 317 THR A O 1
ATOM 2547 N N . HIS A 1 318 ? -10.538 4.641 35.576 1.00 62.91 318 HIS A N 1
ATOM 2548 C CA . HIS A 1 318 ? -9.798 5.860 35.225 1.00 62.91 318 HIS A CA 1
ATOM 2549 C C . HIS A 1 318 ? -9.834 6.200 33.722 1.00 62.91 318 HIS A C 1
ATOM 2551 O O . HIS A 1 318 ? -9.680 7.361 33.351 1.00 62.91 318 HIS A O 1
ATOM 2557 N N . LEU A 1 319 ? -10.038 5.216 32.837 1.00 59.69 319 LEU A N 1
ATOM 2558 C CA . LEU A 1 319 ? -10.209 5.479 31.406 1.00 59.69 319 LEU A CA 1
ATOM 2559 C C . LEU A 1 319 ? -11.556 6.163 31.137 1.00 59.69 319 LEU A C 1
ATOM 2561 O O . LEU A 1 319 ? -11.652 6.991 30.234 1.00 59.69 319 LEU A O 1
ATOM 2565 N N . LEU A 1 320 ? -12.590 5.847 31.918 1.00 58.97 320 LEU A N 1
ATOM 2566 C CA . LEU A 1 320 ? -13.891 6.512 31.816 1.00 58.97 320 LEU A CA 1
ATOM 2567 C C . LEU A 1 320 ? -13.774 7.983 32.227 1.00 58.97 320 LEU A C 1
ATOM 2569 O O . LEU A 1 320 ? -14.281 8.854 31.519 1.00 58.97 320 LEU A O 1
ATOM 2573 N N . ASP A 1 321 ? -12.988 8.263 33.270 1.00 58.66 321 ASP A N 1
ATOM 2574 C CA . ASP A 1 321 ? -12.643 9.630 33.674 1.00 58.66 321 ASP A CA 1
ATOM 2575 C C . ASP A 1 321 ? -11.867 10.376 32.567 1.00 58.66 321 ASP A C 1
ATOM 2577 O O . ASP A 1 321 ? -12.136 11.546 32.283 1.00 58.66 321 ASP A O 1
ATOM 2581 N N . GLU A 1 322 ? -10.932 9.709 31.874 1.00 60.69 322 GLU A N 1
ATOM 2582 C CA . GLU A 1 322 ? -10.228 10.290 30.719 1.00 60.69 322 GLU A CA 1
ATOM 2583 C C . GLU A 1 322 ? -11.162 10.562 29.527 1.00 60.69 322 GLU A C 1
ATOM 2585 O O . GLU A 1 322 ? -11.028 11.584 28.842 1.00 60.69 322 GLU A O 1
ATOM 2590 N N . MET A 1 323 ? -12.113 9.665 29.266 1.00 60.03 323 MET A N 1
ATOM 2591 C CA . MET A 1 323 ? -13.101 9.803 28.193 1.00 60.03 323 MET A CA 1
ATOM 2592 C C . MET A 1 323 ? -14.088 10.952 28.445 1.00 60.03 323 MET A C 1
ATOM 2594 O O . MET A 1 323 ? -14.584 11.542 27.484 1.00 60.03 323 MET A O 1
ATOM 2598 N N . ALA A 1 324 ? -14.303 11.337 29.708 1.00 54.84 324 ALA A N 1
ATOM 2599 C CA . ALA A 1 324 ? -15.082 12.515 30.094 1.00 54.84 324 ALA A CA 1
ATOM 2600 C C . ALA A 1 324 ? -14.376 13.853 29.780 1.00 54.84 324 ALA A C 1
ATOM 2602 O O . ALA A 1 324 ? -14.965 14.930 29.911 1.00 54.84 324 ALA A O 1
ATOM 2603 N N . THR A 1 325 ? -13.108 13.831 29.352 1.00 55.44 325 THR A N 1
ATOM 2604 C CA . THR A 1 325 ? -12.358 15.058 29.056 1.00 55.44 325 THR A CA 1
ATOM 2605 C C . THR A 1 325 ? -12.760 15.701 27.722 1.00 55.44 325 THR A C 1
ATOM 2607 O O . THR A 1 325 ? -13.042 15.039 26.720 1.00 55.44 325 THR A O 1
ATOM 2610 N N . ARG A 1 326 ? -12.661 17.040 27.652 1.00 48.69 326 ARG A N 1
ATOM 2611 C CA . ARG A 1 326 ? -12.966 17.846 26.446 1.00 48.69 326 ARG A CA 1
ATOM 2612 C C . ARG A 1 326 ? -12.197 17.425 25.182 1.00 48.69 326 ARG A C 1
ATOM 2614 O O . ARG A 1 326 ? -12.625 17.731 24.071 1.00 48.69 326 ARG A O 1
ATOM 2621 N N . ARG A 1 327 ? -11.045 16.763 25.325 1.00 55.25 327 ARG A N 1
ATOM 2622 C CA . ARG A 1 327 ? -10.209 16.332 24.194 1.00 55.25 327 ARG A CA 1
ATOM 2623 C C . ARG A 1 327 ? -10.762 15.083 23.509 1.00 55.25 327 ARG A C 1
ATOM 2625 O O . ARG A 1 327 ? -10.790 15.047 22.280 1.00 55.25 327 ARG A O 1
ATOM 2632 N N . GLU A 1 328 ? -11.203 14.091 24.278 1.00 58.00 328 GLU A N 1
ATOM 2633 C CA . GLU A 1 328 ? -11.831 12.889 23.715 1.00 58.00 328 GLU A CA 1
ATOM 2634 C C . GLU A 1 328 ? -13.226 13.178 23.193 1.00 58.00 328 GLU A C 1
ATOM 2636 O O . GLU A 1 328 ? -13.592 12.718 22.113 1.00 58.00 328 GLU A O 1
ATOM 2641 N N . PHE A 1 329 ? -13.928 14.078 23.864 1.00 54.50 329 PHE A N 1
ATOM 2642 C CA . PHE A 1 329 ? -15.159 14.675 23.380 1.00 54.50 329 PHE A CA 1
ATOM 2643 C C . PHE A 1 329 ? -15.027 15.251 21.955 1.00 54.50 329 PHE A C 1
ATOM 2645 O O . PHE A 1 329 ? -15.790 14.903 21.054 1.00 54.50 329 PHE A O 1
ATOM 2652 N N . ALA A 1 330 ? -13.987 16.052 21.692 1.00 52.81 330 ALA A N 1
ATOM 2653 C CA . ALA A 1 330 ? -13.722 16.594 20.357 1.00 52.81 330 ALA A CA 1
ATOM 2654 C C . ALA A 1 330 ? -13.397 15.513 19.306 1.00 52.81 330 ALA A C 1
ATOM 2656 O O . ALA A 1 330 ? -13.583 15.744 18.111 1.00 52.81 330 ALA A O 1
ATOM 2657 N N . ARG A 1 331 ? -12.903 14.336 19.714 1.00 60.69 331 ARG A N 1
ATOM 2658 C CA . ARG A 1 331 ? -12.656 13.208 18.801 1.00 60.69 331 ARG A CA 1
ATOM 2659 C C . ARG A 1 331 ? -13.938 12.479 18.435 1.00 60.69 331 ARG A C 1
ATOM 2661 O O . ARG A 1 331 ? -14.123 12.186 17.260 1.00 60.69 331 ARG A O 1
ATOM 2668 N N . VAL A 1 332 ? -14.824 12.242 19.399 1.00 58.59 332 VAL A N 1
ATOM 2669 C CA . VAL A 1 332 ? -16.144 11.640 19.149 1.00 58.59 332 VAL A CA 1
ATOM 2670 C C . VAL A 1 332 ? -16.945 12.503 18.174 1.00 58.59 332 VAL A C 1
ATOM 2672 O O . VAL A 1 332 ? -17.488 11.990 17.204 1.00 58.59 332 VAL A O 1
ATOM 2675 N N . LEU A 1 333 ? -16.911 13.825 18.343 1.00 55.62 333 LEU A N 1
ATOM 2676 C CA . LEU A 1 333 ? -17.563 14.773 17.433 1.00 55.62 333 LEU A CA 1
ATOM 2677 C C . LEU A 1 333 ? -16.964 14.797 16.022 1.00 55.62 333 LEU A C 1
ATOM 2679 O O . LEU A 1 333 ? -17.682 14.991 15.050 1.00 55.62 333 LEU A O 1
ATOM 2683 N N . LYS A 1 334 ? -15.654 14.568 15.872 1.00 61.03 334 LYS A N 1
ATOM 2684 C CA . LYS A 1 334 ? -15.044 14.401 14.540 1.00 61.03 334 LYS A CA 1
ATOM 2685 C C . LYS A 1 334 ? -15.509 13.127 13.844 1.00 61.03 334 LYS A C 1
ATOM 2687 O O . LYS A 1 334 ? -15.600 13.107 12.624 1.00 61.03 334 LYS A O 1
ATOM 2692 N N . LEU A 1 335 ? -15.786 12.081 14.617 1.00 60.34 335 LEU A N 1
ATOM 2693 C CA . LEU A 1 335 ? -16.358 10.834 14.112 1.00 60.34 335 LEU A CA 1
ATOM 2694 C C . LEU A 1 335 ? -17.867 10.958 13.840 1.00 60.34 335 LEU A C 1
ATOM 2696 O O . LEU A 1 335 ? -18.427 10.112 13.149 1.00 60.34 335 LEU A O 1
ATOM 2700 N N . ARG A 1 336 ? -18.514 11.995 14.384 1.00 57.66 336 ARG A N 1
ATOM 2701 C CA . ARG A 1 336 ? -19.959 12.243 14.351 1.00 57.66 336 ARG A CA 1
ATOM 2702 C C . ARG A 1 336 ? -20.253 13.723 14.061 1.00 57.66 336 ARG A C 1
ATOM 2704 O O . ARG A 1 336 ? -20.681 14.456 14.958 1.00 57.66 336 ARG A O 1
ATOM 2711 N N . PRO A 1 337 ? -19.993 14.190 12.822 1.00 57.03 337 PRO A N 1
ATOM 2712 C CA . PRO A 1 337 ? -20.160 15.597 12.443 1.00 57.03 337 PRO A CA 1
ATOM 2713 C C . PRO A 1 337 ? -21.622 16.074 12.500 1.00 57.03 337 PRO A C 1
ATOM 2715 O O . PRO A 1 337 ? -21.883 17.271 12.417 1.00 57.03 337 PRO A O 1
ATOM 2718 N N . ASP A 1 338 ? -22.568 15.145 12.650 1.00 55.56 338 ASP A N 1
ATOM 2719 C CA . ASP A 1 338 ? -24.005 15.356 12.816 1.00 55.56 338 ASP A CA 1
ATOM 2720 C C . ASP A 1 338 ? -24.408 15.906 14.198 1.00 55.56 338 ASP A C 1
ATOM 2722 O O . ASP A 1 338 ? -25.559 16.306 14.376 1.00 55.56 338 ASP A O 1
ATOM 2726 N N . ILE A 1 339 ? -23.489 15.963 15.170 1.00 59.59 339 ILE A N 1
ATOM 2727 C CA . ILE A 1 339 ? -23.797 16.345 16.555 1.00 59.59 339 ILE A CA 1
ATOM 2728 C C . ILE A 1 339 ? -23.097 17.656 16.947 1.00 59.59 339 ILE A C 1
ATOM 2730 O O . ILE A 1 339 ? -21.918 17.868 16.670 1.00 59.59 339 ILE A O 1
ATOM 2734 N N . SER A 1 340 ? -23.820 18.558 17.623 1.00 55.94 340 SER A N 1
ATOM 2735 C CA . SER A 1 340 ? -23.278 19.847 18.074 1.00 55.94 340 SER A CA 1
ATOM 2736 C C . SER A 1 340 ? -22.504 19.733 19.400 1.00 55.94 340 SER A C 1
ATOM 2738 O O . SER A 1 340 ? -22.957 19.079 20.339 1.00 55.94 340 SER A O 1
ATOM 2740 N N . ILE A 1 341 ? -21.364 20.436 19.503 1.00 46.66 341 ILE A N 1
ATOM 2741 C CA . ILE A 1 341 ? -20.506 20.523 20.709 1.00 46.66 341 ILE A CA 1
ATOM 2742 C C . ILE A 1 341 ? -21.280 20.961 21.957 1.00 46.66 341 ILE A C 1
ATOM 2744 O O . ILE A 1 341 ? -21.047 20.433 23.043 1.00 46.66 341 ILE A O 1
ATOM 2748 N N . ASN A 1 342 ? -22.198 21.916 21.809 1.00 48.97 342 ASN A N 1
ATOM 2749 C CA . ASN A 1 342 ? -22.918 22.498 22.941 1.00 48.97 342 ASN A CA 1
ATOM 2750 C C . ASN A 1 342 ? -24.009 2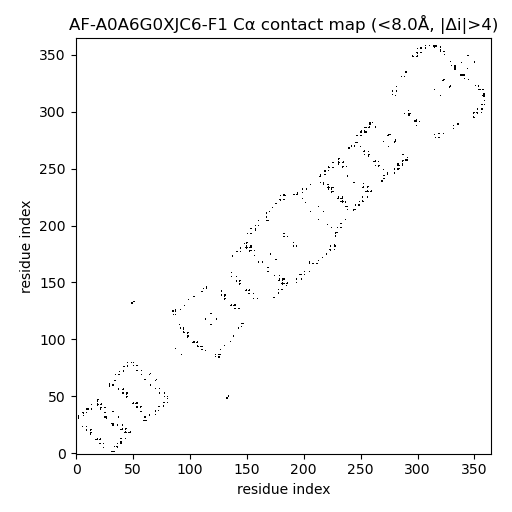1.556 23.467 1.00 48.97 342 ASN A C 1
ATOM 2752 O O . ASN A 1 342 ? -24.324 21.584 24.646 1.00 48.97 342 ASN A O 1
ATOM 2756 N N . SER A 1 343 ? -24.548 20.684 22.610 1.00 53.66 343 SER A N 1
ATOM 2757 C CA . SER A 1 343 ? -25.600 19.729 22.980 1.00 53.66 343 SER A CA 1
ATOM 2758 C C . SER A 1 343 ? -25.081 18.521 23.758 1.00 53.66 343 SER A C 1
ATOM 2760 O O . SER A 1 343 ? -25.873 17.819 24.367 1.00 53.66 343 SER A O 1
ATOM 2762 N N . LEU A 1 344 ? -23.777 18.247 23.694 1.00 49.91 344 LEU A N 1
ATOM 2763 C CA . LEU A 1 344 ? -23.188 16.968 24.103 1.00 49.91 344 LEU A CA 1
ATOM 2764 C C . LEU A 1 344 ? -22.409 17.102 25.431 1.00 49.91 344 LEU A C 1
ATOM 2766 O O . LEU A 1 344 ? -22.335 16.152 26.200 1.00 49.91 344 LEU A O 1
ATOM 2770 N N . ALA A 1 345 ? -21.872 18.292 25.741 1.00 49.03 345 ALA A N 1
ATOM 2771 C CA . ALA A 1 345 ? -21.077 18.551 26.952 1.00 49.03 345 ALA A CA 1
ATOM 2772 C C . ALA A 1 345 ? -21.926 18.706 28.228 1.00 49.03 345 ALA A C 1
ATOM 2774 O O . ALA A 1 345 ? -21.397 18.598 29.331 1.00 49.03 345 ALA A O 1
ATOM 2775 N N . GLU A 1 346 ? -23.223 18.965 28.069 1.00 53.69 346 GLU A N 1
ATOM 2776 C CA . GLU A 1 346 ? -24.197 19.168 29.152 1.00 53.69 346 GLU A CA 1
ATOM 2777 C C . GLU A 1 346 ? -25.222 18.018 29.227 1.00 53.69 346 GLU A C 1
ATOM 2779 O O . GLU A 1 346 ? -26.179 18.088 29.992 1.00 53.69 346 GLU A O 1
ATOM 2784 N N . HIS A 1 347 ? -25.053 16.960 28.422 1.00 54.50 347 HIS A N 1
ATOM 2785 C CA . HIS A 1 347 ? -26.068 15.920 28.249 1.00 54.50 347 HIS A CA 1
ATOM 2786 C C . HIS A 1 347 ? -25.931 14.808 29.299 1.00 54.50 347 HIS A C 1
ATOM 2788 O O . HIS A 1 347 ? -24.952 14.062 29.290 1.00 54.50 347 HIS A O 1
ATOM 2794 N N . GLU A 1 348 ? -26.934 14.643 30.164 1.00 58.72 348 GLU A N 1
ATOM 2795 C CA . GLU A 1 348 ? -26.958 13.622 31.229 1.00 58.72 348 GLU A CA 1
ATOM 2796 C C . GLU A 1 348 ? -26.712 12.197 30.692 1.00 58.72 348 GLU A C 1
ATOM 2798 O O . GLU A 1 348 ? -25.935 11.440 31.269 1.00 58.72 348 GLU A O 1
ATOM 2803 N N . SER A 1 349 ? -27.257 11.866 29.517 1.00 55.44 349 SER A N 1
ATOM 2804 C CA . SER A 1 349 ? -27.065 10.564 28.852 1.00 55.44 349 SER A CA 1
ATOM 2805 C C . SER A 1 349 ? -25.612 10.247 28.459 1.00 55.44 349 SER A C 1
ATOM 2807 O O . SER A 1 349 ? -25.267 9.082 28.283 1.00 55.44 349 SER A O 1
ATOM 2809 N N . TRP A 1 350 ? -24.743 11.255 28.300 1.00 59.41 350 TRP A N 1
ATOM 2810 C CA . TRP A 1 350 ? -23.311 11.034 28.049 1.00 59.41 350 TRP A CA 1
ATOM 2811 C C . TRP A 1 350 ? -22.588 10.573 29.319 1.00 59.41 350 TRP A C 1
ATOM 2813 O O . TRP A 1 350 ? -21.767 9.659 29.271 1.00 59.41 350 TRP A O 1
ATOM 2823 N N . VAL A 1 351 ? -22.931 11.171 30.461 1.00 58.88 351 VAL A N 1
ATOM 2824 C CA . VAL A 1 351 ? -22.420 10.756 31.776 1.00 58.88 351 VAL A CA 1
ATOM 2825 C C . VAL A 1 351 ? -22.924 9.349 32.103 1.00 58.88 351 VAL A C 1
ATOM 2827 O O . VAL A 1 351 ? -22.135 8.467 32.426 1.00 58.88 351 VAL A O 1
ATOM 2830 N N . GLU A 1 352 ? -24.214 9.100 31.878 1.00 57.59 352 GLU A N 1
ATOM 2831 C CA . GLU A 1 352 ? -24.843 7.791 32.070 1.00 57.59 352 GLU A CA 1
ATOM 2832 C C . GLU A 1 352 ? -24.239 6.708 31.155 1.00 57.59 352 GLU A C 1
ATOM 2834 O O . GLU A 1 352 ? -24.045 5.571 31.581 1.00 57.59 352 GLU A O 1
ATOM 2839 N N . PHE A 1 353 ? -23.874 7.047 29.913 1.00 57.78 353 PHE A N 1
ATOM 2840 C CA . PHE A 1 353 ? -23.136 6.153 29.017 1.00 57.78 353 PHE A CA 1
ATOM 2841 C C . PHE A 1 353 ? -21.767 5.761 29.592 1.00 57.78 353 PHE A C 1
ATOM 2843 O O . PHE A 1 353 ? -21.443 4.571 29.627 1.00 57.78 353 PHE A O 1
ATOM 2850 N N . LEU A 1 354 ? -20.975 6.728 30.066 1.00 58.62 354 LEU A N 1
ATOM 2851 C CA . LEU A 1 354 ? -19.666 6.455 30.667 1.00 58.62 354 LEU A CA 1
ATOM 2852 C C . LEU A 1 354 ? -19.796 5.561 31.907 1.00 58.62 354 LEU A C 1
ATOM 2854 O O . LEU A 1 354 ? -19.060 4.583 32.023 1.00 58.62 354 LEU A O 1
ATOM 2858 N N . ASP A 1 355 ? -20.790 5.816 32.757 1.00 56.00 355 ASP A N 1
ATOM 2859 C CA . ASP A 1 355 ? -21.062 5.006 33.949 1.00 56.00 355 ASP A CA 1
ATOM 2860 C C . ASP A 1 355 ? -21.459 3.562 33.603 1.00 56.00 355 ASP A C 1
ATOM 2862 O O . ASP A 1 355 ? -21.114 2.627 34.324 1.00 56.00 355 ASP A O 1
ATOM 2866 N N . THR A 1 356 ? -22.147 3.338 32.478 1.00 55.75 356 THR A N 1
ATOM 2867 C CA . THR A 1 356 ? -22.538 1.980 32.046 1.00 55.75 356 THR A CA 1
ATOM 2868 C C . THR A 1 356 ? -21.387 1.153 31.487 1.00 55.75 356 THR A C 1
ATOM 2870 O O . THR A 1 356 ? -21.489 -0.071 31.440 1.00 55.75 356 THR A O 1
ATOM 2873 N N . LEU A 1 357 ? -20.298 1.796 31.064 1.00 50.38 357 LEU A N 1
ATOM 2874 C CA . LEU A 1 357 ? -19.087 1.114 30.616 1.00 50.38 357 LEU A CA 1
ATOM 2875 C C . LEU A 1 357 ? -18.181 0.700 31.783 1.00 50.38 357 LEU A C 1
ATOM 2877 O O . LEU A 1 357 ? -17.298 -0.134 31.586 1.00 50.38 357 LEU A O 1
ATOM 2881 N N . ALA A 1 358 ? -18.400 1.233 32.988 1.00 48.03 358 ALA A N 1
ATOM 2882 C CA . ALA A 1 358 ? -17.719 0.767 34.187 1.00 48.03 358 ALA A CA 1
ATOM 2883 C C . ALA A 1 358 ? -18.149 -0.670 34.526 1.00 48.03 358 ALA A C 1
ATOM 2885 O O . ALA A 1 358 ? -19.320 -1.023 34.353 1.00 48.03 358 ALA A O 1
ATOM 2886 N N . PRO A 1 359 ? -17.242 -1.524 35.038 1.00 43.97 359 PRO A N 1
ATOM 2887 C CA . PRO A 1 359 ? -17.669 -2.763 35.667 1.00 43.97 359 PRO A CA 1
ATOM 2888 C C . PRO A 1 359 ? -18.678 -2.435 36.778 1.00 43.97 359 PRO A C 1
ATOM 2890 O O . PRO A 1 359 ? -18.516 -1.414 37.456 1.00 43.97 359 PRO A O 1
ATOM 2893 N N . PRO A 1 360 ? -19.716 -3.268 36.982 1.00 44.84 360 PRO A N 1
ATOM 2894 C CA . PRO A 1 360 ? -20.634 -3.060 38.089 1.00 44.84 360 PRO A CA 1
ATOM 2895 C C . PRO A 1 360 ? -19.814 -3.017 39.376 1.00 44.84 360 PRO A C 1
ATOM 2897 O O . PRO A 1 360 ? -19.023 -3.927 39.629 1.00 44.84 360 PRO A O 1
ATOM 2900 N N . LEU A 1 361 ? -19.975 -1.948 40.161 1.00 39.72 361 LEU A N 1
ATOM 2901 C CA . LEU A 1 361 ? -19.431 -1.893 41.513 1.00 39.72 361 LEU A CA 1
ATOM 2902 C C . LEU A 1 361 ? -19.895 -3.165 42.223 1.00 39.72 361 LEU A C 1
ATOM 2904 O O . LEU A 1 361 ? -21.104 -3.393 42.337 1.00 39.72 361 LEU A O 1
ATOM 2908 N N . GLU A 1 362 ? -18.952 -4.013 42.641 1.00 40.66 362 GLU A N 1
ATOM 2909 C CA . GLU A 1 362 ? -19.301 -5.135 43.502 1.00 40.66 362 GLU A CA 1
ATOM 2910 C C . GLU A 1 362 ? -20.039 -4.550 44.713 1.00 40.66 362 GLU A C 1
ATOM 2912 O O . GLU A 1 362 ? -19.544 -3.591 45.320 1.00 40.66 362 GLU A O 1
ATOM 2917 N N . PRO A 1 363 ? -21.254 -5.034 45.032 1.00 37.25 363 PRO A N 1
ATOM 2918 C CA . PRO A 1 363 ? -21.965 -4.564 46.208 1.00 37.25 363 PRO A CA 1
ATOM 2919 C C . PRO A 1 363 ? -21.063 -4.828 47.413 1.00 37.25 363 PRO A C 1
ATOM 2921 O O . PRO A 1 363 ? -20.680 -5.969 47.660 1.00 37.25 363 PRO A O 1
ATOM 2924 N N . GLY A 1 364 ? -20.664 -3.740 48.073 1.00 38.41 364 GLY A N 1
ATOM 2925 C CA . GLY A 1 364 ? -19.496 -3.700 48.942 1.00 38.41 364 GLY A CA 1
ATOM 2926 C C . GLY A 1 364 ? -19.416 -4.810 49.988 1.00 38.41 364 GLY A C 1
ATOM 2927 O O . GLY A 1 364 ? -20.418 -5.218 50.578 1.00 38.41 364 GLY A O 1
ATOM 2928 N N . THR A 1 365 ? -18.180 -5.232 50.242 1.00 33.62 365 THR A N 1
ATOM 2929 C CA . THR A 1 365 ? -17.748 -5.776 51.535 1.00 33.62 365 THR A CA 1
ATOM 2930 C C . THR A 1 365 ? -17.188 -4.673 52.408 1.00 33.62 365 THR A C 1
ATOM 2932 O O . THR A 1 365 ? -16.351 -3.905 51.875 1.00 33.62 365 THR A O 1
#

Solvent-accessible surface area (backbone atoms only — not comparable to full-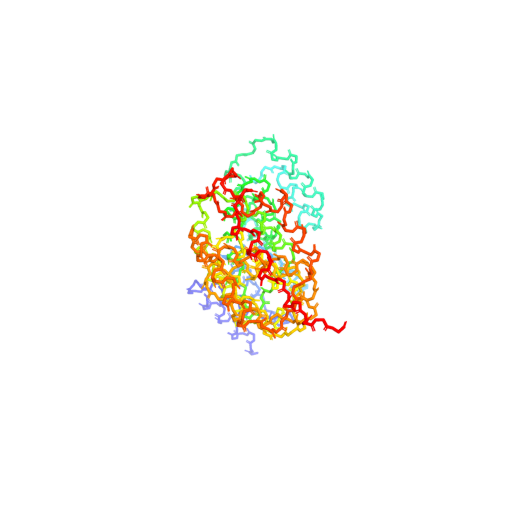atom values): 20673 Å² total; per-residue (Å²): 119,69,59,64,54,48,40,55,50,37,52,52,28,54,76,70,77,34,37,70,60,25,55,68,68,49,69,93,54,60,88,70,63,47,66,69,45,52,50,50,35,39,51,21,20,48,77,69,67,35,63,70,55,34,51,51,56,61,68,53,50,53,81,90,61,64,44,73,67,53,50,48,50,51,51,49,44,50,49,52,62,58,64,74,45,80,83,63,56,73,72,56,44,60,30,49,51,28,48,76,73,65,40,51,70,62,21,52,57,52,49,64,59,48,69,79,65,71,71,56,68,71,61,51,50,55,52,39,53,50,29,46,76,70,70,36,47,71,61,30,35,52,54,27,55,77,68,69,35,25,67,58,35,50,52,53,50,52,52,51,60,75,71,50,80,97,55,88,79,73,77,48,70,68,57,50,50,54,49,45,56,21,51,74,64,44,52,78,82,54,34,60,59,49,32,63,60,45,53,58,55,54,46,56,59,38,74,75,40,58,86,78,57,50,42,71,53,38,44,53,54,32,52,44,22,54,63,54,70,32,38,70,58,25,53,68,50,58,62,89,48,68,90,40,61,53,73,84,40,45,46,56,43,33,45,23,19,26,78,70,75,39,44,70,67,53,58,73,66,52,49,64,79,52,53,70,35,68,70,36,45,50,31,46,55,58,20,53,62,69,58,45,64,94,47,53,69,55,37,31,50,48,36,44,52,46,38,70,73,44,86,79,68,73,46,61,63,69,56,45,59,54,55,72,32,75,70,47,47,57,49,54,36,70,78,35,78,91,55,59,74,79,67,55,81,77,34,66,51,55,57,52,33,46,59,35,54,34,55,79,76,71,83,79,130

pLDDT: mean 76.42, std 14.43, range [33.62, 95.0]

Foldseek 3Di:
DVLVVLLVVLVVCVVVVNLVVLCVSQDPQLVSDDLSSLLSNLVSCLSVLQLVSNVVSLVRHDPVNDDPVSVVSSVVSNVVSVVVADPQDVLLVVLVVCVVVVVVVVSLVSLLVVLVVCDDPVSLVSSLVVCVSVVVLLVSLVSCLSVLVLVVLLVSLLVVLVPDPDDQPQDDPSSLVSNLSSLLSDDPVCLVVSCVSVLVSLCVSCVVCVPVDALVSLLSQLSSCVSSPNLVSNCVSDDQDQNRDDLSSLLSNLQSCLVVVNNVVVVVSHPPVSCPDLSNVLSNLLSLLLNFPPPLVSLLVVLLVVLVVCPPDFNDLVSLVVCLDPVVLVVSCVSPVVDDPVDQNPDPSNVSSSVSSGNPDDPDD

Nearest PDB structures (foldseek):
  6een-assembly1_D  TM=3.241E-01  e=4.013E-03  Zea mays
  4pjq-assembly2_B  TM=4.281E-01  e=4.253E-01  unidentified
  8bbf-assembly1_B  TM=1.561E-01  e=1.368E-01  Homo sapiens
  3zfw-assembly2_B  TM=2.855E-01  e=1.268E+00  Mus musculus
  3zfw-assembly1_A  TM=2.784E-01  e=1.564E+00  Mus musculus

Mean predicted aligned error: 15.68 Å

Sequence (365 aa):
MFASRRAALMELCNAIDRPDLVLELLPSAPIDWTKPMALAGMNAAAALGKQRRLQEIYSSLGHRLRDDQIEAAFLEHRSSLQSSRLPLPPRLEAVFTLVQERDYTSAQRKLRQLVKQGISPRVWDAFIELLVQEEQWSFAADVCLLLSRYTQVIDLFVARVETTPQRPWIPRSVAMLQLHEACQGVGEEDLKIVRQKLEQVLVDLFDGYEEAFQARHLLDFMRLATEIHSPDLTLRFVPEQAKKWALPMVPLVMSAAAQTNQLGEIVEKIPEQLFQEISAQRAYVLSLLQCIPVNWDAVVDAARNLARRKAHWPIQTHLLDEMATRREFARVLKLRPDISINSLAEHESWVEFLDTLAPPLEPGT